Protein AF-A0A1Z5LF04-F1 (afdb_monomer)

Nearest PDB structures (foldseek):
  3ow5-assembly1_A  TM=7.723E-01  e=2.169E+00  Methanosarcina thermophila
  1thj-assembly1_A  TM=7.092E-01  e=1.638E+00  Methanosarcina thermophila
  3ou9-assembly1_A  TM=6.819E-01  e=2.567E+00  Methanosarcina thermophila
  3otz-assembly1_A  TM=6.825E-01  e=4.761E+00  Methanosarcina thermophila
  3oup-assembly1_A  TM=6.381E-01  e=4.023E+00  Methanosarcina thermophila

Mean predicted aligned error: 5.21 Å

InterPro domains:
  IPR012887 GDP-fucose pyrophosphorylase domain [PF07959] (3-197)

Solvent-accessible surface area (backbone atoms only — not comparable to full-atom values): 13755 Å² total; per-residue (Å²): 133,92,85,75,90,83,84,85,87,83,65,92,85,69,82,87,84,78,69,87,48,63,64,40,46,39,40,45,75,50,71,33,67,64,55,28,61,77,69,67,59,64,56,65,40,78,50,45,44,26,44,81,84,70,45,74,49,97,64,75,85,46,88,50,52,54,24,31,35,31,51,23,32,35,29,68,82,22,36,32,25,50,37,23,41,39,30,48,24,35,31,51,41,38,38,37,36,48,43,51,27,38,42,32,45,41,38,33,77,78,72,98,60,68,45,82,48,70,56,40,25,35,39,38,43,44,34,32,53,51,100,90,51,70,32,13,33,18,49,72,48,30,59,83,53,64,44,76,55,70,32,90,44,61,52,74,38,56,51,63,90,37,36,41,49,58,36,33,73,47,52,52,39,75,92,65,79,35,59,75,95,59,92,53,36,31,51,34,56,33,29,75,26,42,54,23,89,40,50,41,57,7,39,52,58,35,50,50,51,51,50,22,55,71,72,64,42,70,44,90,72,78,90,58,62,50,40,16,58,54,50,47,71,74,24,50,37,62,68,62,46,51,55,47,61,78,43,60,90,110

Radius of gyration: 20.18 Å; Cα contacts (8 Å, |Δi|>4): 517; chains: 1; bounding box: 51×52×56 Å

pLDDT: mean 92.18, std 7.04, range [57.19, 98.62]

Foldseek 3Di:
DDDDDDDDDDDPPDDDQDDPALQSVLCLQQPNVPSCVVVVNDLEELEFAAELVLHGDPDDQAPQAQHREELAYAHSQAHHERSEYEYLEYENAHEYEYHSEYEYNAYASDDPHYYYADYQKYWYKFWFDDPVDTAMAIDMAGSPADQPDKAQDQQQHDGPNHGPVLCVVLQLDPPDDQADPDNIDGQQRGQDFFGDHYSNVNVVLNRQSNCCSNVVHHDDHDPGGGDGNVNCVVGTDVVVSVVSSVVNSD

Secondary structure (DSSP, 8-state):
-----------TT-------SHHHHHHHHHT-HHHHHHTT--SEES-EEB-TTSPBP-----TTB-SEEES-EE-TT-EE-TTEEEES-EESS-EEE-SSEEEES-EE---SS-EEEPSSEEEEEEEEE-SS-EEEEEEEEETT--TT-EESSGGG-EETTEEHHHHHHTTSS-SSSSSSS-SSEEGGG---EEPBSSHHHHHHHHHHHHHHHHHT-------S-EE-HHHHHHHB-HHHHHHHHHTTT-

Organism: Ornithodoros moubata (NCBI:txid6938)

Structure (mmCIF, N/CA/C/O backbone):
data_AF-A0A1Z5LF04-F1
#
_entry.id   AF-A0A1Z5LF04-F1
#
loop_
_atom_site.group_PDB
_atom_site.id
_atom_site.type_symbol
_atom_site.label_atom_id
_atom_site.label_alt_id
_atom_site.label_comp_id
_atom_site.label_asym_id
_atom_site.label_entity_id
_atom_site.label_seq_id
_atom_site.pdbx_PDB_ins_code
_atom_site.Cartn_x
_atom_site.Cartn_y
_atom_site.Cartn_z
_atom_site.occupancy
_atom_site.B_iso_or_equiv
_atom_site.auth_seq_id
_atom_site.auth_comp_id
_atom_site.auth_asym_id
_atom_site.auth_atom_id
_atom_site.pdbx_PDB_model_num
ATOM 1 N N . MET A 1 1 ? -21.066 34.630 -32.299 1.00 57.19 1 MET A N 1
ATOM 2 C CA . MET A 1 1 ? -20.815 34.048 -30.963 1.00 57.19 1 MET A CA 1
ATOM 3 C C . MET A 1 1 ? -22.156 33.648 -30.385 1.00 57.19 1 MET A C 1
ATOM 5 O O . MET A 1 1 ? -23.037 34.495 -30.337 1.00 57.19 1 MET A O 1
ATOM 9 N N . ALA A 1 2 ? -22.353 32.371 -30.056 1.00 61.28 2 ALA A N 1
ATOM 10 C CA . ALA A 1 2 ? -23.594 31.924 -29.429 1.00 61.28 2 ALA A CA 1
ATOM 11 C C . ALA A 1 2 ? -23.647 32.451 -27.988 1.00 61.28 2 ALA A C 1
ATOM 13 O O . ALA A 1 2 ? -22.684 32.291 -27.241 1.00 61.28 2 ALA A O 1
ATOM 14 N N . GLN A 1 3 ? -24.748 33.103 -27.624 1.00 75.56 3 GLN A N 1
ATOM 15 C CA . GLN A 1 3 ? -24.981 33.633 -26.286 1.00 75.56 3 GLN A CA 1
ATOM 16 C C . GLN A 1 3 ? -25.908 32.662 -25.557 1.00 75.56 3 GLN A C 1
ATOM 18 O O . GLN A 1 3 ? -27.029 32.424 -26.001 1.00 75.56 3 GLN A O 1
ATOM 23 N N . PHE A 1 4 ? -25.431 32.073 -24.467 1.00 85.19 4 PHE A N 1
ATOM 24 C CA . PHE A 1 4 ? -26.227 31.197 -23.613 1.00 85.19 4 PHE A CA 1
ATOM 25 C C . PHE A 1 4 ? -26.342 31.799 -22.214 1.00 85.19 4 PHE A C 1
ATOM 27 O O . PHE A 1 4 ? -25.440 32.490 -21.739 1.00 85.19 4 PHE A O 1
ATOM 34 N N . SER A 1 5 ? -27.483 31.565 -21.568 1.00 87.44 5 SER A N 1
ATOM 35 C CA . SER A 1 5 ? -27.729 31.995 -20.192 1.00 87.44 5 SER A CA 1
ATOM 36 C C . SER A 1 5 ? -27.020 31.036 -19.236 1.00 87.44 5 SER A C 1
ATOM 38 O O . SER A 1 5 ? -27.350 29.853 -19.194 1.00 87.44 5 SER A O 1
ATOM 40 N N . LEU A 1 6 ? -26.033 31.540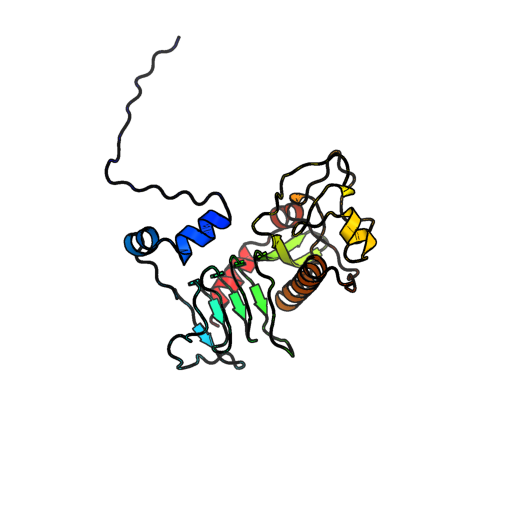 -18.493 1.00 89.94 6 LEU A N 1
ATOM 41 C CA . LEU A 1 6 ? -25.381 30.813 -17.406 1.00 89.94 6 LEU A CA 1
ATOM 42 C C . LEU A 1 6 ? -26.036 31.212 -16.082 1.00 89.94 6 LEU A C 1
ATOM 44 O O . LEU A 1 6 ? -26.057 32.391 -15.732 1.00 89.94 6 LEU A O 1
ATOM 48 N N . GLN A 1 7 ? -26.536 30.228 -15.339 1.00 91.12 7 GLN A N 1
ATOM 49 C CA . GLN A 1 7 ? -27.014 30.412 -13.972 1.00 91.12 7 GLN A CA 1
ATOM 50 C C . GLN A 1 7 ? -26.065 29.688 -13.021 1.00 91.12 7 GLN A C 1
ATOM 52 O O . GLN A 1 7 ? -25.757 28.515 -13.223 1.00 91.12 7 GLN A O 1
ATOM 57 N N . VAL A 1 8 ? -25.588 30.394 -11.997 1.00 91.56 8 VAL A N 1
ATOM 58 C CA . VAL A 1 8 ? -24.656 29.864 -10.996 1.00 91.56 8 VAL A CA 1
ATOM 59 C C . VAL A 1 8 ? -25.361 29.840 -9.645 1.00 91.56 8 VAL A C 1
ATOM 61 O O . VAL A 1 8 ? -25.876 30.863 -9.199 1.00 91.56 8 VAL A O 1
ATOM 64 N N . ILE A 1 9 ? -25.370 28.679 -8.992 1.00 91.44 9 ILE A N 1
ATOM 65 C CA . ILE A 1 9 ? -25.856 28.513 -7.618 1.00 91.44 9 ILE A CA 1
ATOM 66 C C . ILE A 1 9 ? -24.639 28.445 -6.697 1.00 91.44 9 ILE A C 1
ATOM 68 O O . ILE A 1 9 ? -23.739 27.636 -6.912 1.00 91.44 9 ILE A O 1
ATOM 72 N N . VAL A 1 10 ? -24.621 29.283 -5.662 1.00 91.62 10 VAL A N 1
ATOM 73 C CA . VAL A 1 10 ? -23.572 29.283 -4.634 1.00 91.62 10 VAL A CA 1
ATOM 74 C C . VAL A 1 10 ? -24.105 28.586 -3.388 1.00 91.62 10 VAL A C 1
ATOM 76 O O . VAL A 1 10 ? -25.217 28.874 -2.949 1.00 91.62 10 VAL A O 1
ATOM 79 N N . ILE A 1 11 ? -23.308 27.692 -2.798 1.00 92.12 11 ILE A N 1
ATOM 80 C CA . ILE A 1 11 ? -23.674 26.942 -1.590 1.00 92.12 11 ILE A CA 1
ATOM 81 C C . ILE A 1 11 ? -22.782 27.415 -0.424 1.00 92.12 11 ILE A C 1
ATOM 83 O O . ILE A 1 11 ? -21.750 26.809 -0.146 1.00 92.12 11 ILE A O 1
ATOM 87 N N . PRO A 1 12 ? -23.136 28.517 0.270 1.00 86.44 12 PRO A N 1
ATOM 88 C CA . PRO A 1 12 ? -22.226 29.241 1.171 1.00 86.44 12 PRO A CA 1
ATOM 89 C C . PRO A 1 12 ? -21.874 28.497 2.466 1.00 86.44 12 PRO A C 1
ATOM 91 O O . PRO A 1 12 ? -20.999 28.933 3.206 1.00 86.44 12 PRO A O 1
ATOM 94 N N . LYS A 1 13 ? -22.575 27.399 2.767 1.00 87.81 13 LYS A N 1
ATOM 95 C CA . LYS A 1 13 ? -22.326 26.556 3.945 1.00 87.81 13 LYS A CA 1
ATOM 96 C C . LYS A 1 13 ? -21.629 25.237 3.605 1.00 87.81 13 LYS A C 1
ATOM 98 O O . LYS A 1 13 ? -21.387 24.447 4.510 1.00 87.81 13 LYS A O 1
ATOM 103 N N . SER A 1 14 ? -21.323 24.989 2.332 1.00 88.50 14 SER A N 1
ATOM 104 C CA . SER A 1 14 ? -20.563 23.805 1.938 1.00 88.50 14 SER A CA 1
ATOM 105 C C . SER A 1 14 ? -19.089 23.980 2.281 1.00 88.50 14 SER A C 1
ATOM 107 O O . SER A 1 14 ? -18.494 25.021 2.001 1.00 88.50 14 SER A O 1
ATOM 109 N N . ARG A 1 15 ? -18.501 22.935 2.860 1.00 87.44 15 ARG A N 1
ATOM 110 C CA . ARG A 1 15 ? -17.057 22.781 3.030 1.00 87.44 15 ARG A CA 1
ATOM 111 C C . ARG A 1 15 ? -16.582 21.732 2.032 1.00 87.44 15 ARG A C 1
ATOM 113 O O . ARG A 1 15 ? -17.201 20.680 1.905 1.00 87.44 15 ARG A O 1
ATOM 120 N N . PHE A 1 16 ? -15.530 22.052 1.289 1.00 89.69 16 PHE A N 1
ATOM 121 C CA . PHE A 1 16 ? -14.951 21.164 0.287 1.00 89.69 16 PHE A CA 1
ATOM 122 C C . PHE A 1 16 ? -13.564 20.756 0.761 1.00 89.69 16 PHE A C 1
ATOM 124 O O . PHE A 1 16 ? -12.684 21.604 0.900 1.00 89.69 16 PHE A O 1
ATOM 131 N N . TYR A 1 17 ? -13.393 19.466 1.016 1.00 91.31 17 TYR A N 1
ATOM 132 C CA . TYR A 1 17 ? -12.110 18.882 1.371 1.00 91.31 17 TYR A CA 1
ATOM 133 C C . TYR A 1 17 ? -11.470 18.305 0.119 1.00 91.31 17 TYR A C 1
ATOM 135 O O . TYR A 1 17 ? -12.117 17.579 -0.637 1.00 91.31 17 TYR A O 1
ATOM 143 N N . HIS A 1 18 ? -10.209 18.652 -0.111 1.00 91.62 18 HIS A N 1
ATOM 144 C CA . HIS A 1 18 ? -9.431 18.070 -1.190 1.00 91.62 18 HIS A CA 1
ATOM 145 C C . HIS A 1 18 ? -8.715 16.823 -0.672 1.00 91.62 18 HIS A C 1
ATOM 147 O O . HIS A 1 18 ? -8.052 16.862 0.363 1.00 91.62 18 HIS A O 1
ATOM 153 N N . ILE A 1 19 ? -8.895 15.716 -1.387 1.00 93.00 19 ILE A N 1
ATOM 154 C CA . ILE A 1 19 ? -8.281 14.417 -1.108 1.00 93.00 19 ILE A CA 1
ATOM 155 C C . ILE A 1 19 ? -7.707 13.918 -2.438 1.00 93.00 19 ILE A C 1
ATOM 157 O O . ILE A 1 19 ? -8.184 12.951 -3.027 1.00 93.00 19 ILE A O 1
ATOM 161 N N . GLY A 1 20 ? -6.765 14.684 -2.990 1.00 90.62 20 GLY A N 1
ATOM 162 C CA . GLY A 1 20 ? -6.162 14.405 -4.294 1.00 90.62 20 GLY A CA 1
ATOM 163 C C . GLY A 1 20 ? -4.824 13.678 -4.197 1.00 90.62 20 GLY A C 1
ATOM 164 O O . GLY A 1 20 ? -4.370 13.102 -5.184 1.00 90.62 20 GLY A O 1
ATOM 165 N N . THR A 1 21 ? -4.195 13.691 -3.022 1.00 93.50 21 THR A N 1
ATOM 166 C CA . THR A 1 21 ? -2.878 13.098 -2.775 1.00 93.50 21 THR A CA 1
ATOM 167 C C . THR A 1 21 ? -2.886 12.190 -1.544 1.00 93.50 21 THR A C 1
ATOM 169 O O . THR A 1 21 ? -3.744 12.307 -0.668 1.00 93.50 21 THR A O 1
ATOM 172 N N . MET A 1 22 ? -1.912 11.279 -1.454 1.00 95.38 22 MET A N 1
ATOM 173 C CA . MET A 1 22 ? -1.777 10.398 -0.287 1.00 95.38 22 MET A CA 1
ATOM 174 C C . MET A 1 22 ? -1.522 11.176 1.022 1.00 95.38 22 MET A C 1
ATOM 176 O O . MET A 1 22 ? -2.167 10.843 2.016 1.00 95.38 22 MET A O 1
ATOM 180 N N . PRO A 1 23 ? -0.676 12.233 1.059 1.00 95.69 23 PRO A N 1
ATOM 181 C CA . PRO A 1 23 ? -0.552 13.082 2.244 1.00 95.69 23 PRO A CA 1
ATOM 182 C C . PRO A 1 23 ? -1.871 13.735 2.665 1.00 95.69 23 PRO A C 1
ATOM 184 O O . PRO A 1 23 ? -2.198 13.704 3.845 1.00 95.69 23 PRO A O 1
ATOM 187 N N . GLU A 1 24 ? -2.661 14.263 1.722 1.00 95.75 24 GLU A N 1
ATOM 188 C CA . GLU A 1 24 ? -3.973 14.853 2.035 1.00 95.75 24 GLU A CA 1
ATOM 189 C C . GLU A 1 24 ? -4.961 13.809 2.570 1.00 95.75 24 GLU A C 1
ATOM 191 O O . GLU A 1 24 ? -5.761 14.116 3.454 1.00 95.75 24 GLU A O 1
ATOM 196 N N . TYR A 1 25 ? -4.921 12.573 2.058 1.00 96.25 25 TYR A N 1
ATOM 197 C CA . TYR A 1 25 ? -5.719 11.467 2.595 1.00 96.25 25 TYR A CA 1
ATOM 198 C C . TYR A 1 25 ? -5.339 11.169 4.048 1.00 96.25 25 TYR A C 1
ATOM 200 O O . TYR A 1 25 ? -6.209 11.150 4.918 1.00 96.25 25 TYR A O 1
ATOM 208 N N . ILE A 1 26 ? -4.040 11.026 4.330 1.00 97.06 26 ILE A N 1
ATOM 209 C CA . ILE A 1 26 ? -3.532 10.811 5.689 1.00 97.06 26 ILE A CA 1
ATOM 210 C C . ILE A 1 26 ? -3.939 11.972 6.599 1.00 97.06 26 ILE A C 1
ATOM 212 O O . ILE A 1 26 ? -4.528 11.741 7.654 1.00 97.06 26 ILE A O 1
ATOM 216 N N . GLU A 1 27 ? -3.686 13.216 6.194 1.00 95.69 27 GLU A N 1
ATOM 217 C CA . GLU A 1 27 ? -3.956 14.406 7.003 1.00 95.69 27 GLU A CA 1
ATOM 218 C C . GLU A 1 27 ? -5.442 14.533 7.359 1.00 95.69 27 GLU A C 1
ATOM 220 O O . GLU A 1 27 ? -5.788 14.706 8.531 1.00 95.69 27 GLU A O 1
ATOM 225 N N . ASN A 1 28 ? -6.335 14.415 6.370 1.00 95.19 28 ASN A N 1
ATOM 226 C CA . ASN A 1 28 ? -7.765 14.591 6.604 1.00 95.19 28 ASN A CA 1
ATOM 227 C C . ASN A 1 28 ? -8.326 13.528 7.556 1.00 95.19 28 ASN A C 1
ATOM 229 O O . ASN A 1 28 ? -9.084 13.868 8.462 1.00 95.19 28 ASN A O 1
ATOM 233 N N . PHE A 1 29 ? -7.932 12.263 7.402 1.00 94.94 29 PHE A N 1
ATOM 234 C CA . PHE A 1 29 ? -8.457 11.185 8.243 1.00 94.94 29 PHE A CA 1
ATOM 235 C C . PHE A 1 29 ? -7.800 11.109 9.624 1.00 94.94 29 PHE A C 1
ATOM 237 O O . PHE A 1 29 ? -8.452 10.676 10.572 1.00 94.94 29 PHE A O 1
ATOM 244 N N . THR A 1 30 ? -6.535 11.519 9.765 1.00 95.00 30 THR A N 1
ATOM 245 C CA . THR A 1 30 ? -5.768 11.288 11.004 1.00 95.00 30 THR A CA 1
ATOM 246 C C . THR A 1 30 ? -5.601 12.543 11.860 1.00 95.00 30 THR A C 1
ATOM 248 O O . THR A 1 30 ? -5.772 12.480 13.079 1.00 95.00 30 THR A O 1
ATOM 251 N N . THR A 1 31 ? -5.290 13.692 11.253 1.00 93.56 31 THR A N 1
ATOM 252 C CA . THR A 1 31 ? -4.858 14.898 11.979 1.00 93.56 31 THR A CA 1
ATOM 253 C C . THR A 1 31 ? -5.798 16.088 11.841 1.00 93.56 31 THR A C 1
ATOM 255 O O . THR A 1 31 ? -5.603 17.071 12.550 1.00 93.56 31 THR A O 1
ATOM 258 N N . ASN A 1 32 ? -6.812 16.035 10.970 1.00 94.06 32 ASN A N 1
ATOM 259 C CA . ASN A 1 32 ? -7.777 17.119 10.778 1.00 94.06 32 ASN A CA 1
ATOM 260 C C . ASN A 1 32 ? -9.005 16.953 11.706 1.00 94.06 32 ASN A C 1
ATOM 262 O O . ASN A 1 32 ? -9.974 16.275 11.343 1.00 94.06 32 ASN A O 1
ATOM 266 N N . PRO A 1 33 ? -9.036 17.592 12.897 1.00 91.81 33 PRO A N 1
ATOM 267 C CA . PRO A 1 33 ? -10.140 17.425 13.845 1.00 91.81 33 PRO A CA 1
ATOM 268 C C . PRO A 1 33 ? -11.465 17.971 13.307 1.00 91.81 33 PRO A C 1
ATOM 270 O O . PRO A 1 33 ? -12.536 17.506 13.699 1.00 91.81 33 PRO A O 1
ATOM 273 N N . GLN A 1 34 ? -11.409 18.959 12.411 1.00 93.69 34 GLN A N 1
ATOM 274 C CA . GLN A 1 34 ? -12.593 19.553 11.814 1.00 93.69 34 GLN A CA 1
ATOM 275 C C . GLN A 1 34 ? -13.251 18.573 10.833 1.00 93.69 34 GLN A C 1
ATOM 277 O O . GLN A 1 34 ? -14.455 18.354 10.931 1.00 93.69 34 GLN A O 1
ATOM 282 N N . PHE A 1 35 ? -12.464 17.940 9.954 1.00 92.88 35 PHE A N 1
ATOM 283 C CA . PHE A 1 35 ? -12.946 16.885 9.052 1.00 92.88 35 PHE A CA 1
ATOM 284 C C . PHE A 1 35 ? -13.580 15.732 9.836 1.00 92.88 35 PHE A C 1
ATOM 286 O O . PHE A 1 35 ? -14.712 15.335 9.558 1.00 92.88 35 PHE A O 1
ATOM 293 N N . ALA A 1 36 ? -12.893 15.266 10.886 1.00 92.06 36 ALA A N 1
ATOM 294 C CA . ALA A 1 36 ? -13.404 14.212 11.754 1.00 92.06 36 ALA A CA 1
ATOM 295 C C . ALA A 1 36 ? -14.725 14.599 12.441 1.00 92.06 36 ALA A C 1
ATOM 297 O O . ALA A 1 36 ? -15.655 13.798 12.480 1.00 92.06 36 ALA A O 1
ATOM 298 N N . THR A 1 37 ? -14.844 15.832 12.942 1.00 92.81 37 THR A N 1
ATOM 299 C CA . THR A 1 37 ? -16.066 16.305 13.614 1.00 92.81 37 THR A CA 1
ATOM 300 C C . THR A 1 37 ? -17.241 16.419 12.640 1.00 92.81 37 THR A C 1
ATOM 302 O O . THR A 1 37 ? -18.343 15.971 12.949 1.00 92.81 37 THR A O 1
ATOM 305 N N . GLU A 1 38 ? -17.017 16.998 11.459 1.00 92.38 38 GLU A N 1
ATOM 306 C CA . GLU A 1 38 ? -18.069 17.233 10.461 1.00 92.38 38 GLU A CA 1
ATOM 307 C C . GLU A 1 38 ? -18.636 15.945 9.871 1.00 92.38 38 GLU A C 1
ATOM 309 O O . GLU A 1 38 ? -19.840 15.857 9.640 1.00 92.38 38 GLU A O 1
ATOM 314 N N . LEU A 1 39 ? -17.781 14.947 9.654 1.00 90.62 39 LEU A N 1
ATOM 315 C CA . LEU A 1 39 ? -18.176 13.647 9.115 1.00 90.62 39 LEU A CA 1
ATOM 316 C C . LEU A 1 39 ? -18.454 12.606 10.207 1.00 90.62 39 LEU A C 1
ATOM 318 O O . LEU A 1 39 ? -18.731 11.452 9.890 1.00 90.62 39 LEU A O 1
ATOM 322 N N . CYS A 1 40 ? -18.395 13.010 11.482 1.00 90.62 40 CYS A N 1
ATOM 323 C CA . CYS A 1 40 ? -18.561 12.130 12.641 1.00 90.62 40 CYS A CA 1
ATOM 324 C C . CYS A 1 40 ? -17.654 10.886 12.573 1.00 90.62 40 CYS A C 1
ATOM 326 O O . CYS A 1 40 ? -18.079 9.771 12.879 1.00 90.62 40 CYS A O 1
ATOM 328 N N . LEU A 1 41 ? -16.401 11.080 12.152 1.00 89.50 41 LEU A N 1
ATOM 329 C CA . LEU A 1 41 ? -15.427 10.003 12.034 1.00 89.50 41 LEU A CA 1
ATOM 330 C C . LEU A 1 41 ? -14.962 9.548 13.411 1.00 89.50 41 LEU A C 1
ATOM 332 O O . LEU A 1 41 ? -14.772 10.339 14.336 1.00 89.50 41 LEU A O 1
ATOM 336 N N . SER A 1 42 ? -14.719 8.249 13.513 1.00 89.56 42 SER A N 1
ATOM 337 C CA . SER A 1 42 ? -14.116 7.630 14.682 1.00 89.56 42 SER A CA 1
ATOM 338 C C . SER A 1 42 ? -12.815 6.947 14.283 1.00 89.56 42 SER A C 1
ATOM 340 O O . SER A 1 42 ? -12.660 6.508 13.142 1.00 89.56 42 SER A O 1
ATOM 342 N N . LYS A 1 43 ? -11.885 6.819 15.236 1.00 89.19 43 LYS A N 1
ATOM 343 C CA . LYS A 1 43 ? -10.612 6.129 14.989 1.00 89.19 43 LYS A CA 1
ATOM 344 C C . LYS A 1 43 ? -10.786 4.659 14.604 1.00 89.19 43 LYS A C 1
ATOM 346 O O . LYS A 1 43 ? -9.933 4.112 13.918 1.00 89.19 43 LYS A O 1
ATOM 351 N N . PHE A 1 44 ? -11.886 4.039 15.027 1.00 91.19 44 PHE A N 1
ATOM 352 C CA . PHE A 1 44 ? -12.166 2.621 14.830 1.00 91.19 44 PHE A CA 1
ATOM 353 C C . PHE A 1 44 ? -13.570 2.463 14.271 1.00 91.19 44 PHE A C 1
ATOM 355 O O . PHE A 1 44 ? -14.548 2.542 15.010 1.00 91.19 44 PHE A O 1
ATOM 362 N N . THR A 1 45 ? -13.669 2.226 12.967 1.00 90.69 45 THR A N 1
ATOM 363 C CA . THR A 1 45 ? -14.963 2.095 12.292 1.00 90.69 45 THR A CA 1
ATOM 364 C C . THR A 1 45 ? -15.102 0.693 11.731 1.00 90.69 45 THR A C 1
ATOM 366 O O . THR A 1 45 ? -14.340 0.309 10.850 1.00 90.69 45 THR A O 1
ATOM 369 N N . SER A 1 46 ? -16.077 -0.065 12.239 1.00 89.06 46 SER A N 1
ATOM 370 C CA . SER A 1 46 ? -16.319 -1.452 11.823 1.00 89.06 46 SER A CA 1
ATOM 371 C C . SER A 1 46 ? -15.053 -2.311 11.902 1.00 89.06 46 SER A C 1
ATOM 373 O O . SER A 1 46 ? -14.753 -3.022 10.959 1.00 89.06 46 SER A O 1
ATOM 375 N N . SER A 1 47 ? -14.290 -2.209 12.992 1.00 91.62 47 SER A N 1
ATOM 376 C CA . SER A 1 47 ? -12.998 -2.892 13.155 1.00 91.62 47 SER A CA 1
ATOM 377 C C . SER A 1 47 ? -13.010 -3.810 14.375 1.00 91.62 47 SER A C 1
ATOM 379 O O . SER A 1 47 ? -13.741 -3.563 15.339 1.00 91.62 47 SER A O 1
ATOM 381 N N . ALA A 1 48 ? -12.194 -4.861 14.341 1.00 90.38 48 ALA A N 1
ATOM 382 C CA . ALA A 1 48 ? -12.092 -5.845 15.410 1.00 90.38 48 ALA A CA 1
ATOM 383 C C . ALA A 1 48 ? -10.643 -6.014 15.873 1.00 90.38 48 ALA A C 1
ATOM 385 O O . ALA A 1 48 ? -9.721 -6.129 15.068 1.00 90.38 48 ALA A O 1
ATOM 386 N N . PHE A 1 49 ? -10.461 -6.080 17.190 1.00 89.88 49 PHE A N 1
ATOM 387 C CA . PHE A 1 49 ? -9.254 -6.650 17.767 1.00 89.88 49 PHE A CA 1
ATOM 388 C C . PHE A 1 49 ? -9.496 -8.143 17.953 1.00 89.88 49 PHE A C 1
ATOM 390 O O . PHE A 1 49 ? -10.451 -8.531 18.632 1.00 89.88 49 PHE A O 1
ATOM 397 N N . ILE A 1 50 ? -8.684 -8.967 17.305 1.00 87.81 50 ILE A N 1
ATOM 398 C CA . ILE A 1 50 ? -8.826 -10.426 17.319 1.00 87.81 50 ILE A CA 1
ATOM 399 C C . ILE A 1 50 ? -7.548 -11.070 17.835 1.00 87.81 50 ILE A C 1
ATOM 401 O O . ILE A 1 50 ? -6.474 -10.488 17.705 1.00 87.81 50 ILE A O 1
ATOM 405 N N . ASP A 1 51 ? -7.659 -12.250 18.434 1.00 84.19 51 ASP A N 1
ATOM 406 C CA . ASP A 1 51 ? -6.504 -13.088 18.737 1.00 84.19 51 ASP A CA 1
ATOM 407 C C . ASP A 1 51 ? -6.077 -13.934 17.520 1.00 84.19 51 ASP A C 1
ATOM 409 O O . ASP A 1 51 ? -6.629 -13.827 16.420 1.00 84.19 51 ASP A O 1
ATOM 413 N N . LYS A 1 52 ? -5.052 -14.774 17.712 1.00 79.50 52 LYS A N 1
ATOM 414 C CA . LYS A 1 52 ? -4.518 -15.653 16.659 1.00 79.50 52 LYS A CA 1
ATOM 415 C C . LYS A 1 52 ? -5.518 -16.721 16.207 1.00 79.50 52 LYS A C 1
ATOM 417 O O . LYS A 1 52 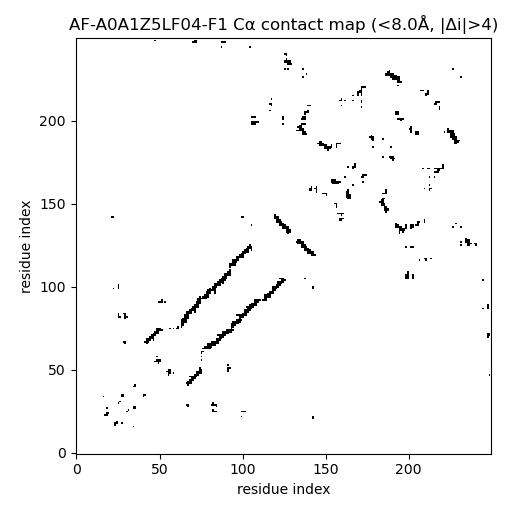? -5.418 -17.189 15.077 1.00 79.50 52 LYS A O 1
ATOM 422 N N . ASP A 1 53 ? -6.485 -17.060 17.054 1.00 81.19 53 ASP A N 1
ATOM 423 C CA . ASP A 1 53 ? -7.544 -18.029 16.778 1.00 81.19 53 ASP A CA 1
ATOM 424 C C . ASP A 1 53 ? -8.784 -17.354 16.156 1.00 81.19 53 ASP A C 1
ATOM 426 O O . ASP A 1 53 ? -9.847 -17.966 16.044 1.00 81.19 53 ASP A O 1
ATOM 430 N N . CYS A 1 54 ? -8.648 -16.093 15.714 1.00 77.62 54 CYS A N 1
ATOM 431 C CA . CYS A 1 54 ? -9.712 -15.257 15.151 1.00 77.62 54 CYS A CA 1
ATOM 432 C C . CYS A 1 54 ? -10.879 -15.006 16.116 1.00 77.62 54 CYS A C 1
ATOM 434 O O . CYS A 1 54 ? -11.976 -14.634 15.694 1.00 77.62 54 CYS A O 1
ATOM 436 N N . VAL A 1 55 ? -10.654 -15.163 17.419 1.00 80.00 55 VAL A N 1
ATOM 437 C CA . VAL A 1 55 ? -11.646 -14.838 18.435 1.00 80.00 55 VAL A CA 1
ATOM 438 C C . VAL A 1 55 ? -11.528 -13.359 18.765 1.00 80.00 55 VAL A C 1
ATOM 440 O O . VAL A 1 55 ? -10.439 -12.815 18.957 1.00 80.00 55 VAL A O 1
ATOM 443 N N . ARG A 1 56 ? -12.673 -12.675 18.821 1.00 80.75 56 ARG A N 1
ATOM 444 C CA . ARG A 1 56 ? -12.714 -11.266 19.207 1.00 80.75 56 ARG A CA 1
ATOM 445 C C . ARG A 1 56 ? -12.179 -11.115 20.626 1.00 80.75 56 ARG A C 1
ATOM 447 O O . ARG A 1 56 ? -12.756 -11.650 21.571 1.00 80.75 56 ARG A O 1
ATOM 454 N N . ALA A 1 57 ? -11.105 -10.351 20.762 1.00 76.56 57 ALA A N 1
ATOM 455 C CA . ALA A 1 57 ? -10.527 -10.038 22.050 1.00 76.56 57 ALA A CA 1
ATOM 456 C C . ALA A 1 57 ? -11.434 -9.030 22.772 1.00 76.56 57 ALA A C 1
ATOM 458 O O . ALA A 1 57 ? -11.814 -8.004 22.197 1.00 76.56 57 ALA A O 1
ATOM 459 N N . ASP A 1 58 ? -11.772 -9.301 24.034 1.00 74.56 58 ASP A N 1
ATOM 460 C CA . ASP A 1 58 ? -12.463 -8.342 24.906 1.00 74.56 58 ASP A CA 1
ATOM 461 C C . ASP A 1 58 ? -11.459 -7.310 25.440 1.00 74.56 58 ASP A C 1
ATOM 463 O O . ASP A 1 58 ? -11.115 -7.261 26.620 1.00 74.56 58 ASP A O 1
ATOM 467 N N . VAL A 1 59 ? -10.879 -6.552 24.510 1.00 71.31 59 VAL A N 1
ATOM 468 C CA . VAL A 1 59 ? -9.820 -5.583 24.776 1.00 71.31 59 VAL A CA 1
ATOM 469 C C . VAL A 1 59 ? -10.345 -4.196 24.447 1.00 71.31 59 VAL A C 1
ATOM 471 O O . VAL A 1 59 ? -10.763 -3.906 23.323 1.00 71.31 59 VAL A O 1
ATOM 474 N N . GLN A 1 60 ? -10.305 -3.314 25.445 1.00 72.50 60 GLN A N 1
ATOM 475 C CA . GLN A 1 60 ? -10.471 -1.885 25.218 1.00 72.50 60 GLN A CA 1
ATOM 476 C C . GLN A 1 60 ? -9.334 -1.400 24.314 1.00 72.50 60 GLN A C 1
ATOM 478 O O . GLN A 1 60 ? -8.197 -1.818 24.503 1.00 72.50 60 GLN A O 1
ATOM 483 N N . CYS A 1 61 ? -9.649 -0.533 23.347 1.00 73.38 61 CYS A N 1
ATOM 484 C CA . CYS A 1 61 ? -8.709 -0.024 22.345 1.00 73.38 61 CYS A CA 1
ATOM 485 C C . CYS A 1 61 ? -7.269 0.145 22.888 1.00 73.38 61 CYS A C 1
ATOM 487 O O . CYS A 1 61 ? -7.064 0.995 23.764 1.00 73.38 61 CYS A O 1
ATOM 489 N N . PRO A 1 62 ? -6.280 -0.613 22.372 1.00 83.56 62 PRO A N 1
ATOM 490 C CA . PRO A 1 62 ? -4.898 -0.531 22.828 1.00 83.56 62 PRO A CA 1
ATOM 491 C C . PRO A 1 62 ? -4.332 0.883 22.673 1.00 83.56 62 PRO A C 1
ATOM 493 O O . PRO A 1 62 ? -4.539 1.545 21.656 1.00 83.56 62 PRO A O 1
ATOM 496 N N . THR A 1 63 ? -3.570 1.346 23.666 1.00 86.38 63 THR A N 1
ATOM 497 C CA . THR A 1 63 ? -2.920 2.671 23.641 1.00 86.38 63 THR A CA 1
ATOM 498 C C . THR A 1 63 ? -1.805 2.772 22.597 1.00 86.38 63 THR A C 1
ATOM 500 O O . THR A 1 63 ? -1.416 3.874 22.206 1.00 86.38 63 THR A O 1
ATOM 503 N N . THR A 1 64 ? -1.305 1.628 22.131 1.00 92.44 64 THR A N 1
ATOM 504 C CA . THR A 1 64 ? -0.304 1.490 21.068 1.00 92.44 64 THR A CA 1
ATOM 505 C C . THR A 1 64 ? -0.877 1.715 19.669 1.00 92.44 64 THR A C 1
ATOM 507 O O . THR A 1 64 ? -0.105 1.885 18.728 1.00 92.44 64 THR A O 1
ATOM 510 N N . VAL A 1 65 ? -2.206 1.758 19.517 1.00 94.06 65 VAL A N 1
ATOM 511 C CA . VAL A 1 65 ? -2.885 1.980 18.236 1.00 94.06 65 VAL A CA 1
ATOM 512 C C . VAL A 1 65 ? -3.440 3.402 18.194 1.00 94.06 65 VAL A C 1
ATOM 514 O O . VAL A 1 65 ? -4.505 3.702 18.731 1.00 94.06 65 VAL A O 1
ATOM 517 N N . GLN A 1 66 ? -2.686 4.307 17.571 1.00 94.44 66 GLN A N 1
ATOM 518 C CA . GLN A 1 66 ? -2.993 5.741 17.553 1.00 94.44 66 GLN A CA 1
ATOM 519 C C . GLN A 1 66 ? -3.656 6.217 16.256 1.00 94.44 66 GLN A C 1
ATOM 521 O O . GLN A 1 66 ? -4.348 7.244 16.297 1.00 94.44 66 GLN A O 1
ATOM 526 N N . GLY A 1 67 ? -3.428 5.496 15.152 1.00 95.06 67 GLY A N 1
ATOM 527 C CA . GLY A 1 67 ? -3.956 5.777 13.814 1.00 95.06 67 GLY A CA 1
ATOM 528 C C . GLY A 1 67 ? -5.439 5.435 13.632 1.00 95.06 67 GLY A C 1
ATOM 529 O O . GLY A 1 67 ? -6.184 5.265 14.599 1.00 95.06 67 GLY A O 1
ATOM 530 N N . ILE A 1 68 ? -5.864 5.356 12.370 1.00 95.81 68 ILE A N 1
ATOM 531 C CA . ILE A 1 68 ? -7.249 5.090 11.962 1.00 95.81 68 ILE A CA 1
ATOM 532 C C . ILE A 1 68 ? -7.363 3.669 11.419 1.00 95.81 68 ILE A C 1
ATOM 534 O O . ILE A 1 68 ? -6.651 3.307 10.486 1.00 95.81 68 ILE A O 1
ATOM 538 N N . ILE A 1 69 ? -8.283 2.881 11.978 1.00 96.19 69 ILE A N 1
ATOM 539 C CA . ILE A 1 69 ? -8.536 1.493 11.587 1.00 96.19 69 ILE A CA 1
ATOM 540 C C . ILE A 1 69 ? -9.985 1.356 11.114 1.00 96.19 69 ILE A C 1
ATOM 542 O O . ILE A 1 69 ? -10.929 1.486 11.902 1.00 96.19 69 ILE A O 1
ATOM 546 N N . MET A 1 70 ? -10.175 1.054 9.834 1.00 95.56 70 MET A N 1
ATOM 547 C CA . MET A 1 70 ? -11.485 0.945 9.189 1.00 95.56 70 MET A CA 1
ATOM 548 C C . MET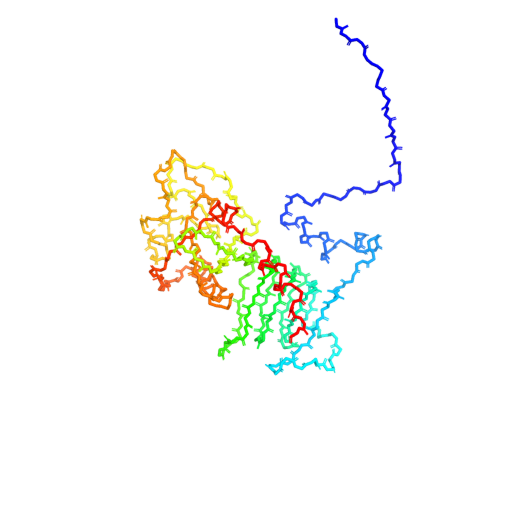 A 1 70 ? -11.675 -0.447 8.602 1.00 95.56 70 MET A C 1
ATOM 550 O O . MET A 1 70 ? -10.807 -0.931 7.881 1.00 95.56 70 MET A O 1
ATOM 554 N N . HIS A 1 71 ? -12.807 -1.095 8.870 1.00 95.62 71 HIS A N 1
ATOM 555 C CA . HIS A 1 71 ? -13.152 -2.380 8.250 1.00 95.62 71 HIS A CA 1
ATOM 556 C C . HIS A 1 71 ? -12.020 -3.414 8.329 1.00 95.62 71 HIS A C 1
ATOM 558 O O . HIS A 1 71 ? -11.770 -4.129 7.367 1.00 95.62 71 HIS A O 1
ATOM 564 N N . SER A 1 72 ? -11.294 -3.451 9.450 1.00 96.38 72 SER A N 1
ATOM 565 C CA . SER A 1 72 ? -10.085 -4.267 9.580 1.00 96.38 72 SER A CA 1
ATOM 566 C C . SER A 1 72 ? -10.065 -5.086 10.863 1.00 96.38 72 SER A C 1
ATOM 568 O O . SER A 1 72 ? -10.655 -4.701 11.876 1.00 96.38 72 SER A O 1
ATOM 570 N N . SER A 1 73 ? -9.320 -6.186 10.820 1.00 94.62 73 SER A N 1
ATOM 571 C CA . SER A 1 73 ? -9.051 -7.063 11.954 1.00 94.62 73 SER A CA 1
ATOM 572 C C . SER A 1 73 ? -7.550 -7.100 12.238 1.00 94.62 73 SER A C 1
ATOM 574 O O . SER A 1 73 ? -6.773 -7.477 11.362 1.00 94.62 73 SER A O 1
ATOM 576 N N . ILE A 1 74 ? -7.134 -6.705 13.443 1.00 94.69 74 ILE A N 1
ATOM 577 C CA . ILE A 1 74 ? -5.719 -6.678 13.857 1.00 94.69 74 ILE A CA 1
ATOM 578 C C . ILE A 1 74 ? -5.544 -7.249 15.266 1.00 94.69 74 ILE A C 1
ATOM 580 O O . ILE A 1 74 ? -6.478 -7.238 16.070 1.00 94.69 74 ILE A O 1
ATOM 584 N N . LEU A 1 75 ? -4.336 -7.708 15.592 1.00 93.12 75 LEU A N 1
ATOM 585 C CA . LEU A 1 75 ? -4.002 -8.128 16.953 1.00 93.12 75 LEU A CA 1
ATOM 586 C C . LEU A 1 75 ? -3.835 -6.928 17.901 1.00 93.12 75 LEU A C 1
ATOM 588 O O . LEU A 1 75 ? -3.245 -5.921 17.490 1.00 93.12 75 LEU A O 1
ATOM 592 N N . PRO A 1 76 ? -4.268 -7.040 19.175 1.00 91.38 76 PRO A N 1
ATOM 593 C CA . PRO A 1 76 ? -4.084 -6.000 20.191 1.00 91.38 76 PRO A CA 1
ATOM 594 C C . PRO A 1 76 ? -2.632 -5.555 20.403 1.00 91.38 76 PRO A C 1
ATOM 596 O O . PRO A 1 76 ? -2.397 -4.392 20.715 1.00 91.38 76 PRO A O 1
ATOM 599 N N . ASP A 1 77 ? -1.675 -6.464 20.201 1.00 92.44 77 ASP A N 1
ATOM 600 C CA . ASP A 1 77 ? -0.240 -6.220 20.412 1.00 92.44 77 ASP A CA 1
ATOM 601 C C . ASP A 1 77 ? 0.402 -5.363 19.304 1.00 92.44 77 ASP A C 1
ATOM 603 O O . ASP A 1 77 ? 1.595 -5.070 19.349 1.00 92.44 77 ASP A O 1
ATOM 607 N N . SER A 1 78 ? -0.375 -4.949 18.299 1.00 95.38 78 SER A N 1
ATOM 608 C CA . SER A 1 78 ? 0.108 -4.099 17.210 1.00 95.38 78 SER A CA 1
ATOM 609 C C . SER A 1 78 ? 0.463 -2.688 17.699 1.00 95.38 78 SER A C 1
ATOM 611 O O . SER A 1 78 ? -0.181 -2.123 18.591 1.00 95.38 78 SER A O 1
ATOM 613 N N . VAL A 1 79 ? 1.459 -2.081 17.056 1.00 97.06 79 VAL A N 1
ATOM 614 C CA . VAL A 1 79 ? 1.867 -0.689 17.272 1.00 97.06 79 VAL A CA 1
ATOM 615 C C . VAL A 1 79 ? 1.619 0.089 15.990 1.00 97.06 79 VAL A C 1
ATOM 617 O O . VAL A 1 79 ? 2.220 -0.187 14.954 1.00 97.06 79 VAL A O 1
ATOM 620 N N . ILE A 1 80 ? 0.713 1.061 16.054 1.00 97.25 80 ILE A N 1
ATOM 621 C CA . ILE A 1 80 ? 0.257 1.815 14.886 1.00 97.25 80 ILE A CA 1
ATOM 622 C C . ILE A 1 80 ? 0.374 3.305 15.188 1.00 97.25 80 ILE A C 1
ATOM 624 O O . ILE A 1 80 ? -0.308 3.824 16.078 1.00 97.25 80 ILE A O 1
ATOM 628 N N . GLY A 1 81 ? 1.231 3.996 14.438 1.00 97.19 81 GLY A N 1
ATOM 629 C CA . GLY A 1 81 ? 1.463 5.426 14.592 1.00 97.19 81 GLY A CA 1
ATOM 630 C C . GLY A 1 81 ? 0.235 6.287 14.286 1.00 97.19 81 GLY A C 1
ATOM 631 O O . GLY A 1 81 ? -0.714 5.874 13.621 1.00 97.19 81 GLY A O 1
ATOM 632 N N . ALA A 1 82 ? 0.256 7.524 14.787 1.00 96.25 82 ALA A N 1
ATOM 633 C CA . ALA A 1 82 ? -0.886 8.439 14.729 1.00 96.25 82 ALA A CA 1
ATOM 634 C C . ALA A 1 82 ? -1.315 8.828 13.304 1.00 96.25 82 ALA A C 1
ATOM 636 O O . ALA A 1 82 ? -2.484 9.126 13.091 1.00 96.25 82 ALA A O 1
ATOM 637 N N . THR A 1 83 ? -0.394 8.807 12.338 1.00 97.50 83 THR A N 1
ATOM 638 C CA . THR A 1 83 ? -0.635 9.169 10.931 1.00 97.50 83 THR A CA 1
ATOM 639 C C . THR A 1 83 ? -0.692 7.942 10.017 1.00 97.50 83 THR A C 1
ATOM 641 O O . THR A 1 83 ? -0.248 7.975 8.868 1.00 97.50 83 THR A O 1
ATOM 644 N N . VAL A 1 84 ? -1.211 6.832 10.544 1.00 98.25 84 VAL A N 1
ATOM 645 C CA . VAL A 1 84 ? -1.434 5.592 9.793 1.00 98.25 84 VAL A CA 1
ATOM 646 C C . VAL A 1 84 ? -2.914 5.384 9.543 1.00 98.25 84 VAL A C 1
ATOM 648 O O . VAL A 1 84 ? -3.741 5.600 10.432 1.00 98.25 84 VAL A O 1
ATOM 651 N N . ILE A 1 85 ? -3.225 4.906 8.343 1.00 98.12 85 ILE A N 1
ATOM 652 C CA . ILE A 1 85 ? -4.548 4.414 7.977 1.00 98.12 85 ILE A CA 1
ATOM 653 C C . ILE A 1 85 ? -4.432 2.926 7.657 1.00 98.12 85 ILE A C 1
ATOM 655 O O . ILE A 1 85 ? -3.632 2.529 6.812 1.00 98.12 85 ILE A O 1
ATOM 659 N N . VAL A 1 86 ? -5.235 2.107 8.327 1.00 98.19 86 VAL A N 1
ATOM 660 C CA . VAL A 1 86 ? -5.411 0.685 8.021 1.00 98.19 86 VAL A CA 1
ATOM 661 C C . VAL A 1 86 ? -6.860 0.481 7.614 1.00 98.19 86 VAL A C 1
ATOM 663 O O . VAL A 1 86 ? -7.767 0.711 8.413 1.00 98.19 86 VAL A O 1
ATOM 666 N N . GLU A 1 87 ? -7.086 0.067 6.376 1.00 97.31 87 GLU A N 1
ATOM 667 C CA . GLU A 1 87 ? -8.421 -0.136 5.826 1.00 97.31 87 GLU A CA 1
ATOM 668 C C . GLU A 1 87 ? -8.554 -1.499 5.146 1.00 97.31 87 GLU A C 1
ATOM 670 O O . GLU A 1 87 ? -7.660 -1.947 4.428 1.00 97.31 87 GLU A O 1
ATOM 675 N N . HIS A 1 88 ? -9.680 -2.176 5.366 1.00 97.56 88 HIS A N 1
ATOM 676 C CA . HIS A 1 88 ? -9.964 -3.479 4.760 1.00 97.56 88 HIS A CA 1
ATOM 677 C C . HIS A 1 88 ? -8.854 -4.529 4.961 1.00 97.56 88 HIS A C 1
ATOM 679 O O . HIS A 1 88 ? -8.599 -5.325 4.067 1.00 97.56 88 HIS A O 1
ATOM 685 N N . CYS A 1 89 ? -8.155 -4.525 6.098 1.00 97.81 89 CYS A N 1
ATOM 686 C CA . CYS A 1 89 ? -7.034 -5.432 6.349 1.00 97.81 89 CYS A CA 1
ATOM 687 C C . CYS A 1 89 ? -7.376 -6.554 7.341 1.00 97.81 89 CYS A C 1
ATOM 689 O O . CYS A 1 89 ? -8.193 -6.370 8.242 1.00 97.81 89 CYS A O 1
ATOM 691 N N . LYS A 1 90 ? -6.677 -7.691 7.249 1.00 96.50 90 LYS A N 1
ATOM 692 C CA . LYS A 1 90 ? -6.736 -8.795 8.226 1.00 96.50 90 LYS A CA 1
ATOM 693 C C . LYS A 1 90 ? -5.327 -9.251 8.611 1.00 96.50 90 LYS A C 1
ATOM 695 O O . LYS A 1 90 ? -4.659 -9.932 7.841 1.00 96.50 90 LYS A O 1
ATOM 700 N N . PHE A 1 91 ? -4.873 -8.892 9.806 1.00 96.12 91 PHE A N 1
ATOM 701 C CA . PHE A 1 91 ? -3.563 -9.276 10.333 1.00 96.12 91 PHE A CA 1
ATOM 702 C C . PHE A 1 91 ? -3.720 -10.158 11.576 1.00 96.12 91 PHE A C 1
ATOM 704 O O . PHE A 1 91 ? -4.100 -9.681 12.644 1.00 96.12 91 PHE A O 1
ATOM 711 N N . LEU A 1 92 ? -3.386 -11.445 11.434 1.00 94.56 92 LEU A N 1
ATOM 712 C CA . LEU A 1 92 ? -3.299 -12.430 12.526 1.00 94.56 92 LEU A CA 1
ATOM 713 C C . LEU A 1 92 ? -1.884 -12.533 13.110 1.00 94.56 92 LEU A C 1
ATOM 715 O O . LEU A 1 92 ? -1.547 -13.497 13.799 1.00 94.56 92 LEU A O 1
ATOM 719 N N . VAL A 1 93 ? -1.051 -11.531 12.837 1.00 94.31 93 VAL A N 1
ATOM 720 C CA . VAL A 1 93 ? 0.256 -11.320 13.467 1.00 94.31 93 VAL A CA 1
ATOM 721 C C . VAL A 1 93 ? 0.397 -9.854 13.893 1.00 94.31 93 VAL A C 1
ATOM 723 O O . VAL A 1 93 ? -0.224 -8.994 13.261 1.00 94.31 93 VAL A O 1
ATOM 726 N N . PRO A 1 94 ? 1.139 -9.545 14.974 1.00 95.12 94 PRO A N 1
ATOM 727 C CA . PRO A 1 94 ? 1.346 -8.162 15.384 1.00 95.12 94 PRO A CA 1
ATOM 728 C C . PRO A 1 94 ? 2.030 -7.372 14.268 1.00 95.12 94 PRO A C 1
ATOM 730 O O . PRO A 1 94 ? 2.986 -7.856 13.655 1.00 95.12 94 PRO A O 1
ATOM 733 N N . ILE A 1 95 ? 1.535 -6.162 14.011 1.00 97.19 95 ILE A N 1
ATOM 734 C CA . ILE A 1 95 ? 2.124 -5.250 13.029 1.00 97.19 95 ILE A CA 1
ATOM 735 C C . ILE A 1 95 ? 2.679 -4.003 13.710 1.00 97.19 95 ILE A C 1
ATOM 737 O O . ILE A 1 95 ? 2.068 -3.453 14.626 1.00 97.19 95 ILE A O 1
ATOM 741 N N . TYR A 1 96 ? 3.822 -3.548 13.216 1.00 97.81 96 TYR A N 1
ATOM 742 C CA . TYR A 1 96 ? 4.509 -2.336 13.627 1.00 97.81 96 TYR A CA 1
ATOM 743 C C . TYR A 1 96 ? 4.540 -1.409 12.425 1.00 97.81 96 TYR A C 1
ATOM 745 O O . TYR A 1 96 ? 5.266 -1.641 11.457 1.00 97.81 96 TYR A O 1
ATOM 753 N N . VAL A 1 97 ? 3.699 -0.382 12.473 1.00 97.56 97 VAL A N 1
ATOM 754 C CA . VAL A 1 97 ? 3.595 0.633 11.428 1.00 97.56 97 VAL A CA 1
ATOM 755 C C . VAL A 1 97 ? 3.881 1.972 12.070 1.00 97.56 97 VAL A C 1
ATOM 757 O O . VAL A 1 97 ? 3.167 2.398 12.979 1.00 97.56 97 VAL A O 1
ATOM 760 N N . GLU A 1 98 ? 4.938 2.626 11.604 1.00 90.81 98 GLU A N 1
ATOM 761 C CA . GLU A 1 98 ? 5.342 3.936 12.106 1.00 90.81 98 GLU A CA 1
ATOM 762 C C . GLU A 1 98 ? 4.410 5.046 11.590 1.00 90.81 98 GLU A C 1
ATOM 764 O O . GLU A 1 98 ? 3.214 5.003 11.825 1.00 90.81 98 GLU A O 1
ATOM 769 N N . GLN A 1 99 ? 4.917 6.100 10.951 1.00 95.56 99 GLN A N 1
ATOM 770 C CA . GLN A 1 99 ? 4.121 7.260 10.553 1.00 95.56 99 GLN A CA 1
ATOM 771 C C . GLN A 1 99 ? 3.906 7.326 9.043 1.00 95.56 99 GLN A C 1
ATOM 773 O O . GLN A 1 99 ? 4.662 6.755 8.251 1.00 95.56 99 GLN A O 1
ATOM 778 N N . ASN A 1 100 ? 2.883 8.089 8.661 1.00 97.81 100 ASN A N 1
ATOM 779 C CA . ASN A 1 100 ? 2.567 8.495 7.297 1.00 97.81 100 ASN A CA 1
ATOM 780 C C . ASN A 1 100 ? 2.439 7.289 6.372 1.00 97.81 100 ASN A C 1
ATOM 782 O O . ASN A 1 100 ? 3.162 7.192 5.390 1.00 97.81 100 ASN A O 1
ATOM 786 N N . SER A 1 101 ? 1.596 6.327 6.735 1.00 98.31 101 SER A N 1
ATOM 787 C CA . SER A 1 101 ? 1.480 5.081 5.976 1.00 98.31 101 SER A CA 1
ATOM 788 C C . SER A 1 101 ? 0.030 4.668 5.775 1.00 98.31 101 SER A C 1
ATOM 790 O O . SER A 1 101 ? -0.838 4.992 6.585 1.00 98.31 101 SER A O 1
ATOM 792 N N . ILE A 1 102 ? -0.230 3.956 4.682 1.00 98.56 102 ILE A N 1
ATOM 793 C CA . ILE A 1 102 ? -1.564 3.466 4.323 1.00 98.56 102 ILE A CA 1
ATOM 794 C C . ILE A 1 102 ? -1.461 1.970 4.041 1.00 98.56 102 ILE A C 1
ATOM 796 O O . ILE A 1 102 ? -0.704 1.562 3.166 1.00 98.56 102 ILE A O 1
ATOM 800 N N . LEU A 1 103 ? -2.239 1.156 4.748 1.00 98.62 103 LEU A N 1
ATOM 801 C CA . LEU A 1 103 ? -2.408 -0.266 4.462 1.00 98.62 103 LEU A CA 1
ATOM 802 C C . LEU A 1 103 ? -3.845 -0.490 4.011 1.00 98.62 103 LEU A C 1
ATOM 804 O O . LEU A 1 103 ? -4.767 -0.207 4.771 1.00 98.62 103 LEU A O 1
ATOM 808 N N . SER A 1 104 ? -4.035 -0.978 2.789 1.00 98.12 104 SER A N 1
ATOM 809 C CA . SER A 1 104 ? -5.361 -1.158 2.197 1.00 98.12 104 SER A CA 1
ATOM 810 C C . SER A 1 104 ? -5.519 -2.557 1.617 1.00 98.12 104 SER A C 1
ATOM 812 O O . SER A 1 104 ? -4.727 -2.982 0.779 1.00 98.12 104 SER A O 1
ATOM 814 N N . ASN A 1 105 ? -6.558 -3.290 2.012 1.00 98.06 105 ASN A N 1
ATOM 815 C CA . ASN A 1 105 ? -6.810 -4.643 1.502 1.00 98.06 105 ASN A CA 1
ATOM 816 C C . ASN A 1 105 ? -5.644 -5.619 1.744 1.00 98.06 105 ASN A C 1
ATOM 818 O O . ASN A 1 105 ? -5.360 -6.450 0.892 1.00 98.06 105 ASN A O 1
ATOM 822 N N . CYS A 1 106 ? -4.902 -5.501 2.844 1.00 98.00 106 CYS A N 1
ATOM 823 C CA . CYS A 1 106 ? -3.767 -6.383 3.131 1.00 98.00 106 CYS A CA 1
ATOM 824 C C . CYS A 1 106 ? -4.175 -7.517 4.072 1.00 98.00 106 CYS A C 1
ATOM 826 O O . CYS A 1 106 ? -4.908 -7.303 5.033 1.00 98.00 106 CYS A O 1
ATOM 828 N N . GLU A 1 107 ? -3.653 -8.718 3.835 1.00 96.75 107 GLU A N 1
ATOM 829 C CA . GLU A 1 107 ? -3.914 -9.869 4.696 1.00 96.75 107 GLU A CA 1
ATOM 830 C C . GLU A 1 107 ? -2.627 -10.623 5.018 1.00 96.75 107 GLU A C 1
ATOM 832 O O . GLU A 1 107 ? -1.882 -10.993 4.112 1.00 96.75 107 GLU A O 1
ATOM 837 N N . VAL A 1 108 ? -2.419 -10.908 6.305 1.00 96.62 108 VAL A N 1
ATOM 838 C CA . VAL A 1 108 ? -1.430 -11.878 6.785 1.00 96.62 108 VAL A CA 1
ATOM 839 C C . VAL A 1 108 ? -2.078 -12.748 7.852 1.00 96.62 108 VAL A C 1
ATOM 841 O O . VAL A 1 108 ? -2.269 -12.315 8.987 1.00 96.62 108 VAL A O 1
ATOM 844 N N . THR A 1 109 ? -2.414 -13.985 7.489 1.00 92.81 109 THR A N 1
ATOM 845 C CA . THR A 1 109 ? -3.042 -14.959 8.400 1.00 92.81 109 THR A CA 1
ATOM 846 C C . THR A 1 109 ? -2.054 -15.965 8.979 1.00 92.81 109 THR A C 1
ATOM 848 O O . THR A 1 109 ? -2.390 -16.700 9.902 1.00 92.81 109 THR A O 1
ATOM 851 N N . SER A 1 110 ? -0.836 -16.022 8.444 1.00 85.75 110 SER A N 1
ATOM 852 C CA . SER A 1 110 ? 0.199 -16.947 8.897 1.00 85.75 110 SER A CA 1
ATOM 853 C C . SER A 1 110 ? 1.583 -16.322 8.743 1.00 85.75 110 SER A C 1
ATOM 855 O O . SER A 1 110 ? 2.074 -16.194 7.623 1.00 85.75 110 SER A O 1
ATOM 857 N N . ALA A 1 111 ? 2.229 -15.984 9.859 1.00 80.38 111 ALA A N 1
ATOM 858 C CA . ALA A 1 111 ? 3.660 -15.695 9.902 1.00 80.38 111 ALA A CA 1
ATOM 859 C C . ALA A 1 111 ? 4.259 -16.150 11.242 1.00 80.38 111 ALA A C 1
ATOM 861 O O . ALA A 1 111 ? 3.557 -16.254 12.250 1.00 80.38 111 ALA A O 1
ATOM 862 N N . SER A 1 112 ? 5.557 -16.460 11.239 1.00 77.00 112 SER A N 1
ATOM 863 C CA . SER A 1 112 ? 6.301 -16.869 12.438 1.00 77.00 112 SER A CA 1
ATOM 864 C C . SER A 1 112 ? 6.705 -15.692 13.326 1.00 77.00 112 SER A C 1
ATOM 866 O O . SER A 1 112 ? 7.008 -15.896 14.498 1.00 77.00 112 SER A O 1
ATOM 868 N N . GLU A 1 113 ? 6.715 -14.482 12.771 1.00 85.81 113 GLU A N 1
ATOM 869 C CA . GLU A 1 113 ? 7.258 -13.274 13.390 1.00 85.81 113 GLU A CA 1
ATOM 870 C C . GLU A 1 113 ? 6.297 -12.092 13.213 1.00 85.81 113 GLU A C 1
ATOM 872 O O . GLU A 1 113 ? 5.379 -12.120 12.389 1.00 85.81 113 GLU A O 1
ATOM 877 N N . GLU A 1 114 ? 6.512 -11.059 14.021 1.00 93.56 114 GLU A N 1
ATOM 878 C CA . GLU A 1 114 ? 5.874 -9.754 13.869 1.00 93.56 114 GLU A CA 1
ATOM 879 C C . GLU A 1 114 ? 6.296 -9.053 12.570 1.00 93.56 114 GLU A C 1
ATOM 881 O O . GLU A 1 114 ? 7.376 -9.294 12.028 1.00 93.56 114 GLU A O 1
ATOM 886 N N . LEU A 1 115 ? 5.439 -8.166 12.061 1.00 96.38 115 LEU A N 1
ATOM 887 C CA . LEU A 1 115 ? 5.686 -7.467 10.800 1.00 96.38 115 LEU A CA 1
ATOM 888 C C . LEU A 1 115 ? 6.103 -6.024 11.051 1.00 96.38 115 LEU A C 1
ATOM 890 O O . LEU A 1 115 ? 5.330 -5.238 11.593 1.00 96.38 115 LEU A O 1
ATOM 894 N N . HIS A 1 116 ? 7.289 -5.659 10.571 1.00 96.75 116 HIS A N 1
ATOM 895 C CA . HIS A 1 116 ? 7.801 -4.288 10.606 1.00 96.75 116 HIS A CA 1
ATOM 896 C C . HIS A 1 116 ? 7.598 -3.615 9.255 1.00 96.75 116 HIS A C 1
ATOM 898 O O . HIS A 1 116 ? 8.314 -3.898 8.293 1.00 96.75 116 HIS A O 1
ATOM 904 N N . ILE A 1 117 ? 6.605 -2.735 9.170 1.00 97.44 117 ILE A N 1
ATOM 905 C CA . ILE A 1 117 ? 6.221 -2.069 7.928 1.00 97.44 117 ILE A CA 1
ATOM 906 C C . ILE A 1 117 ? 6.894 -0.687 7.874 1.00 97.44 117 ILE A C 1
ATOM 908 O O . ILE A 1 117 ? 6.664 0.127 8.772 1.00 97.44 117 ILE A O 1
ATOM 912 N N . PRO A 1 118 ? 7.716 -0.396 6.843 1.00 95.62 118 PRO A N 1
ATOM 913 C CA . PRO A 1 118 ? 8.430 0.877 6.747 1.00 95.62 118 PRO A CA 1
ATOM 914 C C . PRO A 1 118 ? 7.499 2.095 6.760 1.00 95.62 118 PRO A C 1
ATOM 916 O O . PRO A 1 118 ? 6.439 2.077 6.132 1.00 95.62 118 PRO A O 1
ATOM 919 N N . SER A 1 119 ? 7.914 3.174 7.428 1.00 95.81 119 SER A N 1
ATOM 920 C CA . SER A 1 119 ? 7.213 4.463 7.382 1.00 95.81 119 SER A CA 1
ATOM 921 C C . SER A 1 119 ? 7.188 5.059 5.973 1.00 95.81 119 SER A C 1
ATOM 923 O O . SER A 1 119 ? 7.972 4.686 5.098 1.00 95.81 119 SER A O 1
ATOM 925 N N . GLN A 1 120 ? 6.304 6.042 5.766 1.00 97.31 120 GLN A N 1
ATOM 926 C CA . GLN A 1 120 ? 6.154 6.745 4.486 1.00 97.31 120 GLN A CA 1
ATOM 927 C C . GLN A 1 120 ? 5.825 5.803 3.323 1.00 97.31 120 GLN A C 1
ATOM 929 O O . GLN A 1 120 ? 6.260 6.041 2.195 1.00 97.31 120 GLN A O 1
ATOM 934 N N . SER A 1 121 ? 5.044 4.753 3.584 1.00 97.69 121 SER A N 1
ATOM 935 C CA . SER A 1 121 ? 4.693 3.743 2.591 1.00 97.69 121 SER A CA 1
ATOM 936 C C . SER A 1 121 ? 3.184 3.586 2.421 1.00 97.69 121 SER A C 1
ATOM 938 O O . SER A 1 121 ? 2.399 3.710 3.360 1.00 97.69 121 SER A O 1
ATOM 940 N N . ILE A 1 122 ? 2.766 3.273 1.201 1.00 98.06 122 ILE A N 1
ATOM 941 C CA . ILE A 1 122 ? 1.454 2.692 0.936 1.00 98.06 122 ILE A CA 1
ATOM 942 C C . ILE A 1 122 ? 1.642 1.226 0.576 1.00 98.06 122 ILE A C 1
ATOM 944 O O . ILE A 1 122 ? 2.520 0.904 -0.215 1.00 98.06 122 ILE A O 1
ATOM 948 N N . PHE A 1 123 ? 0.808 0.350 1.126 1.00 98.62 123 PHE A N 1
ATOM 949 C CA . PHE A 1 123 ? 0.653 -1.031 0.691 1.00 98.62 123 PHE A CA 1
ATOM 950 C C . PHE A 1 123 ? -0.800 -1.258 0.316 1.00 98.62 123 PHE A C 1
ATOM 952 O O . PHE A 1 123 ? -1.701 -0.933 1.092 1.00 98.62 123 PHE A O 1
ATOM 959 N N . PHE A 1 124 ? -1.032 -1.863 -0.845 1.00 98.00 124 PHE A N 1
ATOM 960 C CA . PHE A 1 124 ? -2.355 -2.367 -1.169 1.00 98.00 124 PHE A CA 1
ATOM 961 C C . PHE A 1 124 ? -2.299 -3.671 -1.946 1.00 98.00 124 PHE A C 1
ATOM 963 O O . PHE A 1 124 ? -1.430 -3.857 -2.798 1.00 98.00 124 PHE A O 1
ATOM 970 N N . THR A 1 125 ? -3.237 -4.573 -1.667 1.00 98.50 125 THR A N 1
ATOM 971 C CA . THR A 1 125 ? -3.331 -5.850 -2.384 1.00 98.50 125 THR A CA 1
ATOM 972 C C . THR A 1 125 ? -4.533 -5.863 -3.309 1.00 98.50 125 THR A C 1
ATOM 974 O O . THR A 1 125 ? -5.621 -5.410 -2.960 1.00 98.50 125 THR A O 1
ATOM 977 N N . ALA A 1 126 ? -4.334 -6.407 -4.503 1.00 98.12 126 ALA A N 1
ATOM 978 C CA . ALA A 1 126 ? -5.386 -6.667 -5.467 1.00 98.12 126 ALA A CA 1
ATOM 979 C C . ALA A 1 126 ? -5.333 -8.130 -5.902 1.00 98.12 126 ALA A C 1
ATOM 981 O O . ALA A 1 126 ? -4.253 -8.697 -6.092 1.00 98.12 126 ALA A O 1
ATOM 982 N N . SER A 1 127 ? -6.498 -8.736 -6.118 1.00 98.00 127 SER A N 1
ATOM 983 C CA . SER A 1 127 ? -6.564 -9.954 -6.913 1.00 98.00 127 SER A CA 1
ATOM 984 C C . SER A 1 127 ? -6.459 -9.589 -8.388 1.00 98.00 127 SER A C 1
ATOM 986 O O . SER A 1 127 ? -7.063 -8.615 -8.837 1.00 98.00 127 SER A O 1
ATOM 988 N N . VAL A 1 128 ? -5.680 -10.367 -9.132 1.00 97.56 128 VAL A N 1
ATOM 989 C CA . VAL A 1 128 ? -5.470 -10.192 -10.569 1.00 97.56 128 VAL A CA 1
ATOM 990 C C . VAL A 1 128 ? -5.806 -11.483 -11.305 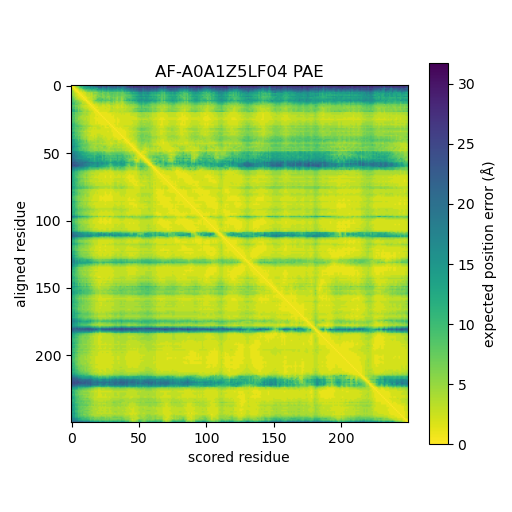1.00 97.56 128 VAL A C 1
ATOM 992 O O . VAL A 1 128 ? -5.539 -12.577 -10.802 1.00 97.56 128 VAL A O 1
ATOM 995 N N . CYS A 1 129 ? -6.393 -11.351 -12.490 1.00 96.31 129 CYS A N 1
ATOM 996 C CA . CYS A 1 129 ? -6.767 -12.459 -13.357 1.00 96.31 129 CYS A CA 1
ATOM 997 C C . CYS A 1 129 ? -6.523 -12.069 -14.823 1.00 96.31 129 CYS A C 1
ATOM 999 O O . CYS A 1 129 ? -7.320 -11.355 -15.430 1.00 96.31 129 CYS A O 1
ATOM 1001 N N . SER A 1 130 ? -5.394 -12.512 -15.376 1.00 92.44 130 SER A N 1
ATOM 1002 C CA . SER A 1 130 ? -5.100 -12.486 -16.810 1.00 92.44 130 SER A CA 1
ATOM 1003 C C . SER A 1 130 ? -5.308 -13.887 -17.414 1.00 92.44 130 SER A C 1
ATOM 1005 O O . SER A 1 130 ? -5.452 -14.852 -16.661 1.00 92.44 130 SER A O 1
ATOM 1007 N N . PRO A 1 131 ? -5.316 -14.043 -18.754 1.00 90.94 131 PRO A N 1
ATOM 1008 C CA . PRO A 1 131 ? -5.506 -15.350 -19.394 1.00 90.94 131 PRO A CA 1
AT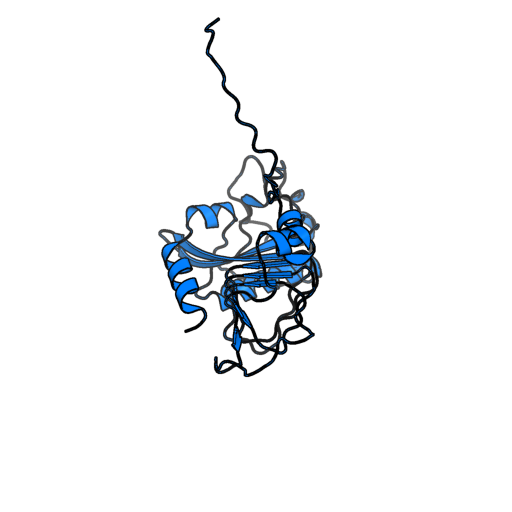OM 1009 C C . PRO A 1 131 ? -4.527 -16.437 -18.925 1.00 90.94 131 PRO A C 1
ATOM 1011 O O . PRO A 1 131 ? -4.906 -17.602 -18.844 1.00 90.94 131 PRO A O 1
ATOM 1014 N N . ASP A 1 132 ? -3.294 -16.049 -18.590 1.00 90.81 132 ASP A N 1
ATOM 1015 C CA . ASP A 1 132 ? -2.217 -16.981 -18.243 1.00 90.81 132 ASP A CA 1
ATOM 1016 C C . ASP A 1 132 ? -1.913 -17.022 -16.738 1.00 90.81 132 ASP A C 1
ATOM 1018 O O . ASP A 1 132 ? -1.276 -17.960 -16.255 1.00 90.81 132 ASP A O 1
ATOM 1022 N N . ILE A 1 133 ? -2.296 -15.981 -15.987 1.00 93.25 133 ILE A N 1
ATOM 1023 C CA . ILE A 1 133 ? -1.859 -15.777 -14.604 1.00 93.25 133 ILE A CA 1
ATOM 1024 C C . ILE A 1 133 ? -3.020 -15.250 -13.760 1.00 93.25 133 ILE A C 1
ATOM 1026 O O . ILE A 1 133 ? -3.556 -14.173 -14.008 1.00 93.25 133 ILE A O 1
ATOM 1030 N N . SER A 1 134 ? -3.338 -15.965 -12.683 1.00 95.69 134 SER A N 1
ATOM 1031 C CA . SER A 1 134 ? -4.298 -15.525 -11.669 1.00 95.69 134 SER A CA 1
ATOM 1032 C C . SER A 1 134 ? -3.698 -15.616 -10.272 1.00 95.69 134 SER A C 1
ATOM 1034 O O . SER A 1 134 ? -3.001 -16.584 -9.965 1.00 95.69 134 SER A O 1
ATOM 1036 N N . GLY A 1 135 ? -4.008 -14.657 -9.406 1.00 97.06 135 GLY A N 1
ATOM 1037 C CA . GLY A 1 135 ? -3.531 -14.658 -8.027 1.00 97.06 135 GLY A CA 1
ATOM 1038 C C . GLY A 1 135 ? -3.786 -13.334 -7.325 1.00 97.06 135 GLY A C 1
ATOM 1039 O O . GLY A 1 135 ? -4.786 -12.658 -7.580 1.00 97.06 135 GLY A O 1
ATOM 1040 N N . PHE A 1 136 ? -2.867 -12.978 -6.439 1.00 98.19 136 PHE A N 1
ATOM 1041 C CA . PHE A 1 136 ? -2.836 -11.723 -5.708 1.00 98.19 136 PHE A CA 1
ATOM 1042 C C . PHE A 1 136 ? -1.501 -11.024 -5.929 1.00 98.19 136 PHE A C 1
ATOM 1044 O O . PHE A 1 136 ? -0.459 -11.666 -6.051 1.00 98.19 136 PHE A O 1
ATOM 1051 N N . VAL A 1 137 ? -1.548 -9.700 -5.977 1.00 98.19 137 VAL A N 1
ATOM 1052 C CA . VAL A 1 137 ? -0.382 -8.825 -6.048 1.00 98.19 137 VAL A CA 1
ATOM 1053 C C . VAL A 1 137 ? -0.547 -7.763 -4.982 1.00 98.19 137 VAL A C 1
ATOM 1055 O O . VAL A 1 137 ? -1.561 -7.066 -4.961 1.00 98.19 137 VAL A O 1
ATOM 1058 N N . THR A 1 138 ? 0.461 -7.615 -4.131 1.00 98.62 138 THR A N 1
ATOM 1059 C CA . THR A 1 138 ? 0.577 -6.461 -3.245 1.00 98.62 138 THR A CA 1
ATOM 1060 C C . THR A 1 138 ? 1.502 -5.462 -3.911 1.00 98.62 138 THR A C 1
ATOM 1062 O O . THR A 1 138 ? 2.636 -5.798 -4.233 1.00 98.62 138 THR A O 1
ATOM 1065 N N . ALA A 1 139 ? 1.041 -4.240 -4.130 1.00 98.38 139 ALA A N 1
ATOM 1066 C CA . ALA A 1 139 ? 1.891 -3.147 -4.570 1.00 98.38 139 ALA A CA 1
ATOM 1067 C C . ALA A 1 139 ? 2.259 -2.270 -3.375 1.00 98.38 139 ALA A C 1
ATOM 1069 O O . ALA A 1 139 ? 1.465 -2.102 -2.446 1.00 98.38 139 ALA A O 1
ATOM 1070 N N . SER A 1 140 ? 3.471 -1.721 -3.408 1.00 98.19 140 SER A N 1
ATOM 1071 C CA . SER A 1 140 ? 3.944 -0.786 -2.396 1.00 98.19 140 SER A CA 1
ATOM 1072 C C . SER A 1 140 ? 4.745 0.340 -3.015 1.00 98.19 140 SER A C 1
ATOM 1074 O O . SER A 1 140 ? 5.582 0.083 -3.878 1.00 98.19 140 SER A O 1
ATOM 1076 N N . PHE A 1 141 ? 4.498 1.564 -2.558 1.00 98.00 141 PHE A N 1
ATOM 1077 C CA . PHE A 1 141 ? 5.159 2.783 -3.020 1.00 98.00 141 PHE A CA 1
ATOM 1078 C C . PHE A 1 141 ? 5.449 3.707 -1.842 1.00 98.00 141 PHE A C 1
ATOM 1080 O O . PHE A 1 141 ? 4.767 3.648 -0.816 1.00 98.00 141 PHE A O 1
ATOM 1087 N N . GLY A 1 142 ? 6.437 4.584 -1.997 1.00 97.62 142 GLY A N 1
ATOM 1088 C CA . GLY A 1 142 ? 6.613 5.697 -1.080 1.00 97.62 142 GLY A CA 1
ATOM 1089 C C . GLY A 1 142 ? 5.452 6.683 -1.210 1.00 97.62 142 GLY A C 1
ATOM 1090 O O . GLY A 1 142 ? 4.987 6.953 -2.315 1.00 97.62 142 GLY A O 1
ATOM 1091 N N . ILE A 1 143 ? 5.008 7.281 -0.102 1.00 96.81 143 ILE A N 1
ATOM 1092 C CA . ILE A 1 143 ? 3.954 8.319 -0.110 1.00 96.81 143 ILE A CA 1
ATOM 1093 C C . ILE A 1 143 ? 4.319 9.512 -1.013 1.00 96.81 143 ILE A C 1
ATOM 1095 O O . ILE A 1 143 ? 3.434 10.183 -1.542 1.00 96.81 143 ILE A O 1
ATOM 1099 N N . GLY A 1 144 ? 5.618 9.777 -1.183 1.00 95.25 144 GLY A N 1
ATOM 1100 C CA . GLY A 1 144 ? 6.152 10.826 -2.054 1.00 95.25 144 GLY A CA 1
ATOM 1101 C C . GLY A 1 144 ? 6.650 10.348 -3.421 1.00 95.25 144 GLY A C 1
ATOM 1102 O O . GLY A 1 144 ? 7.233 11.156 -4.140 1.00 95.25 144 GLY A O 1
ATOM 1103 N N . ASP A 1 145 ? 6.481 9.070 -3.779 1.00 96.50 145 ASP A N 1
ATOM 1104 C CA . ASP A 1 145 ? 6.909 8.582 -5.092 1.00 96.50 145 ASP A CA 1
ATOM 1105 C C . ASP A 1 145 ? 6.020 9.184 -6.195 1.00 96.50 145 ASP A C 1
ATOM 1107 O O . ASP A 1 145 ? 4.788 9.144 -6.127 1.00 96.50 145 ASP A O 1
ATOM 1111 N N . ASP A 1 146 ? 6.641 9.711 -7.254 1.00 95.06 146 ASP A N 1
ATOM 1112 C CA . ASP A 1 146 ? 5.918 10.148 -8.448 1.00 95.06 146 ASP A CA 1
ATOM 1113 C C . ASP A 1 146 ? 5.764 8.973 -9.417 1.00 95.06 146 ASP A C 1
ATOM 1115 O O . ASP A 1 146 ? 6.654 8.653 -10.208 1.00 95.06 146 ASP A O 1
ATOM 1119 N N . LEU A 1 147 ? 4.601 8.323 -9.353 1.00 94.81 147 LEU A N 1
ATOM 1120 C CA . LEU A 1 147 ? 4.312 7.153 -10.178 1.00 94.81 147 LEU A CA 1
ATOM 1121 C C . LEU A 1 147 ? 4.324 7.479 -11.680 1.00 94.81 147 LEU A C 1
ATOM 1123 O O . LEU A 1 147 ? 4.638 6.607 -12.489 1.00 94.81 147 LEU A O 1
ATOM 1127 N N . LYS A 1 148 ? 3.954 8.709 -12.057 1.00 92.19 148 LYS A N 1
ATOM 1128 C CA . LYS A 1 148 ? 3.752 9.114 -13.455 1.00 92.19 148 LYS A CA 1
ATOM 1129 C C . LYS A 1 148 ? 4.924 9.898 -14.027 1.00 92.19 148 LYS A C 1
ATOM 1131 O O . LYS A 1 148 ? 4.921 10.143 -15.234 1.00 92.19 148 LYS A O 1
ATOM 1136 N N . TYR A 1 149 ? 5.904 10.270 -13.205 1.00 94.00 149 TYR A N 1
ATOM 1137 C CA . TYR A 1 149 ? 7.159 10.822 -13.690 1.00 94.00 149 TYR A CA 1
ATOM 1138 C C . TYR A 1 149 ? 7.734 9.909 -14.773 1.00 94.00 149 TYR A C 1
ATOM 1140 O O . TYR A 1 149 ? 7.961 8.717 -14.544 1.00 94.00 149 TYR A O 1
ATOM 1148 N N . SER A 1 150 ? 7.948 10.483 -15.958 1.00 93.25 150 SER A N 1
ATOM 1149 C CA . SER A 1 150 ? 8.495 9.769 -17.098 1.00 93.25 150 SER A CA 1
ATOM 1150 C C . SER A 1 150 ? 9.934 10.200 -17.374 1.00 93.25 150 SER A C 1
ATOM 1152 O O . SER A 1 150 ? 10.279 11.384 -17.359 1.00 93.25 150 SER A O 1
ATOM 1154 N N . ALA A 1 151 ? 10.802 9.222 -17.619 1.00 93.44 151 ALA A N 1
ATOM 1155 C CA . ALA A 1 151 ? 12.207 9.442 -17.931 1.00 93.44 151 ALA A CA 1
ATOM 1156 C C . ALA A 1 151 ? 12.610 8.725 -19.220 1.00 93.44 151 ALA A C 1
ATOM 1158 O O . ALA A 1 151 ? 12.059 7.691 -19.586 1.00 93.44 151 ALA A O 1
ATOM 1159 N N . LYS A 1 152 ? 13.643 9.236 -19.896 1.00 93.25 152 LYS A N 1
ATOM 1160 C CA . LYS A 1 152 ? 14.222 8.579 -21.083 1.00 93.25 152 LYS A CA 1
ATOM 1161 C C . LYS A 1 152 ? 15.090 7.362 -20.755 1.00 93.25 152 LYS A C 1
ATOM 1163 O O . LYS A 1 152 ? 15.404 6.590 -21.651 1.00 93.25 152 LYS A O 1
ATOM 1168 N N . SER A 1 153 ? 15.481 7.197 -19.493 1.00 92.12 153 SER A N 1
ATOM 1169 C CA . SER A 1 153 ? 16.265 6.060 -19.013 1.00 92.12 153 SER A CA 1
ATOM 1170 C C . SER A 1 153 ? 15.645 5.508 -17.737 1.00 92.12 153 SER A C 1
ATOM 1172 O O . SER A 1 153 ? 15.321 6.280 -16.831 1.00 92.12 153 SER A O 1
ATOM 1174 N N . ALA A 1 154 ? 15.538 4.180 -17.656 1.00 91.00 154 ALA A N 1
ATOM 1175 C CA . ALA A 1 154 ? 15.087 3.465 -16.465 1.00 91.00 154 ALA A CA 1
ATOM 1176 C C . ALA A 1 154 ? 15.927 3.810 -15.227 1.00 91.00 154 ALA A C 1
ATOM 1178 O O . ALA A 1 154 ? 15.400 3.852 -14.124 1.00 91.00 154 ALA A O 1
ATOM 1179 N N . GLU A 1 155 ? 17.215 4.110 -15.409 1.00 91.62 155 GLU A N 1
ATOM 1180 C CA . GLU A 1 155 ? 18.152 4.457 -14.334 1.00 91.62 155 GLU A CA 1
ATOM 1181 C C . GLU A 1 155 ? 17.728 5.691 -13.528 1.00 91.62 155 GLU A C 1
ATOM 1183 O O . GLU A 1 155 ? 18.088 5.808 -12.358 1.00 91.62 155 GLU A O 1
ATOM 1188 N N . ASN A 1 156 ? 16.945 6.585 -14.142 1.00 92.88 156 ASN A N 1
ATOM 1189 C CA . ASN A 1 156 ? 16.468 7.828 -13.536 1.00 92.88 156 ASN A CA 1
ATOM 1190 C C . ASN A 1 156 ? 15.121 7.673 -12.816 1.00 92.88 156 ASN A C 1
ATOM 1192 O O . ASN A 1 156 ? 14.630 8.635 -12.224 1.00 92.88 156 ASN A O 1
ATOM 1196 N N . ILE A 1 157 ? 14.505 6.491 -12.866 1.00 95.94 157 ILE A N 1
ATOM 1197 C CA . ILE A 1 157 ? 13.299 6.201 -12.089 1.00 95.94 157 ILE A CA 1
ATOM 1198 C C . ILE A 1 157 ? 13.694 5.992 -10.637 1.00 95.94 157 ILE A C 1
ATOM 1200 O O . ILE A 1 157 ? 14.714 5.367 -10.353 1.00 95.94 157 ILE A O 1
ATOM 1204 N N . HIS A 1 158 ? 12.896 6.535 -9.723 1.00 96.25 158 HIS A N 1
ATOM 1205 C CA . HIS A 1 158 ? 13.122 6.431 -8.288 1.00 96.25 158 HIS A CA 1
ATOM 1206 C C . HIS A 1 158 ? 12.018 5.591 -7.648 1.00 96.25 158 HIS A C 1
ATOM 1208 O O . HIS A 1 158 ? 10.862 5.661 -8.056 1.00 96.25 158 HIS A O 1
ATOM 1214 N N . TYR A 1 159 ? 12.399 4.790 -6.659 1.00 97.25 159 TYR A N 1
ATOM 1215 C CA . TYR A 1 159 ? 11.509 3.988 -5.829 1.00 97.25 159 TYR A CA 1
ATOM 1216 C C . TYR A 1 159 ? 11.950 4.129 -4.379 1.00 97.25 159 TYR A C 1
ATOM 1218 O O . TYR A 1 159 ? 13.128 3.903 -4.083 1.00 97.25 159 TYR A O 1
ATOM 1226 N N . PHE A 1 160 ? 11.047 4.570 -3.498 1.00 96.62 160 PHE A N 1
ATOM 1227 C CA . PHE A 1 160 ? 11.388 4.933 -2.116 1.00 96.62 160 PHE A CA 1
ATOM 1228 C C . PHE A 1 160 ? 12.602 5.881 -2.047 1.00 96.62 160 PHE A C 1
ATOM 1230 O O . PHE A 1 160 ? 13.554 5.684 -1.289 1.00 96.62 160 PHE A O 1
ATOM 1237 N N . GLY A 1 161 ? 12.608 6.896 -2.919 1.00 94.50 161 GLY A N 1
ATOM 1238 C CA . GLY A 1 161 ? 13.677 7.899 -3.008 1.00 94.50 161 GLY A CA 1
ATOM 1239 C C . GLY A 1 161 ? 15.032 7.393 -3.530 1.00 94.50 161 GLY A C 1
ATOM 1240 O O . GLY A 1 161 ? 15.985 8.169 -3.586 1.00 94.50 161 GLY A O 1
ATOM 1241 N N . THR A 1 162 ? 15.144 6.125 -3.936 1.00 95.56 162 THR A N 1
ATOM 1242 C CA . THR A 1 162 ? 16.385 5.540 -4.465 1.00 95.56 162 THR A CA 1
ATOM 1243 C C . THR A 1 162 ? 16.245 5.249 -5.953 1.00 95.56 162 THR A C 1
ATOM 1245 O O . THR A 1 162 ? 15.242 4.692 -6.394 1.00 95.56 162 THR A O 1
ATOM 1248 N N . SER A 1 163 ? 17.250 5.620 -6.749 1.00 95.75 163 SER A N 1
ATOM 1249 C CA . SER A 1 163 ? 17.214 5.386 -8.192 1.00 95.75 163 SER A CA 1
ATOM 1250 C C . SER A 1 163 ? 17.283 3.894 -8.535 1.00 95.75 163 SER A C 1
ATOM 1252 O O . SER A 1 163 ? 17.959 3.112 -7.860 1.00 95.75 163 SER A O 1
ATOM 1254 N N . PHE A 1 164 ? 16.641 3.488 -9.630 1.00 95.50 164 PHE A N 1
ATOM 1255 C CA . PHE A 1 164 ? 16.685 2.111 -10.126 1.00 95.50 164 PHE A CA 1
ATOM 1256 C C . PHE A 1 164 ? 18.121 1.661 -10.399 1.00 95.50 164 PHE A C 1
ATOM 1258 O O . PHE A 1 164 ? 18.454 0.521 -10.092 1.00 95.50 164 PHE A O 1
ATOM 1265 N N . ALA A 1 165 ? 18.994 2.550 -10.887 1.00 95.12 165 ALA A N 1
ATOM 1266 C CA . ALA A 1 165 ? 20.411 2.238 -11.077 1.00 95.12 165 ALA A CA 1
ATOM 1267 C C . ALA A 1 165 ? 21.094 1.803 -9.769 1.00 95.12 165 ALA A C 1
ATOM 1269 O O . ALA A 1 165 ? 21.846 0.827 -9.747 1.00 95.12 165 ALA A O 1
ATOM 1270 N N . ALA A 1 166 ? 20.814 2.499 -8.663 1.00 95.25 166 ALA A N 1
ATOM 1271 C CA . ALA A 1 166 ? 21.354 2.142 -7.356 1.00 95.25 166 ALA A CA 1
ATOM 1272 C C . ALA A 1 166 ? 20.747 0.830 -6.832 1.00 95.25 166 ALA A C 1
ATOM 1274 O O . ALA A 1 166 ? 21.485 -0.030 -6.357 1.00 95.25 166 ALA A O 1
ATOM 1275 N N . LEU A 1 167 ? 19.434 0.633 -6.986 1.00 95.19 167 LEU A N 1
ATOM 1276 C CA . LEU A 1 167 ? 18.754 -0.599 -6.569 1.00 95.19 167 LEU A CA 1
ATOM 1277 C C . LEU A 1 167 ? 19.218 -1.830 -7.365 1.00 95.19 167 LEU A C 1
ATOM 1279 O O . LEU A 1 167 ? 19.363 -2.913 -6.803 1.00 95.19 167 LEU A O 1
ATOM 1283 N N . GLN A 1 168 ? 19.496 -1.668 -8.658 1.00 93.25 168 GLN A N 1
ATOM 1284 C CA . GLN A 1 168 ? 20.061 -2.715 -9.510 1.00 93.25 168 GLN A CA 1
ATOM 1285 C C . GLN A 1 168 ? 21.513 -3.022 -9.142 1.00 93.25 168 GLN A C 1
ATOM 1287 O O . GLN A 1 168 ? 21.895 -4.189 -9.084 1.00 93.25 168 GLN A O 1
ATOM 1292 N N . LYS A 1 169 ? 22.320 -1.996 -8.834 1.00 92.75 169 LYS A N 1
ATOM 1293 C CA . LYS A 1 169 ? 23.698 -2.174 -8.351 1.00 92.75 169 LYS A CA 1
ATOM 1294 C C . LYS A 1 169 ? 23.750 -2.931 -7.020 1.00 92.75 169 LYS A C 1
ATOM 1296 O O . LYS A 1 169 ? 24.674 -3.710 -6.812 1.00 92.75 169 LYS A O 1
ATOM 1301 N N . SER A 1 170 ? 22.764 -2.718 -6.150 1.00 92.19 170 SER A N 1
ATOM 1302 C CA . SER A 1 170 ? 22.598 -3.454 -4.889 1.00 92.19 170 SER A CA 1
ATOM 1303 C C . SER A 1 170 ? 21.899 -4.811 -5.051 1.00 92.19 170 SER A C 1
ATOM 1305 O O . SER A 1 170 ? 21.618 -5.469 -4.053 1.00 92.19 170 SER A O 1
ATOM 1307 N N . GLU A 1 171 ? 21.608 -5.238 -6.285 1.00 91.69 171 GLU A N 1
ATOM 1308 C CA . GLU A 1 171 ? 20.926 -6.501 -6.605 1.00 91.69 171 GLU A CA 1
ATOM 1309 C C . GLU A 1 171 ? 19.529 -6.651 -5.961 1.00 91.69 171 GLU A C 1
ATOM 1311 O O . GLU A 1 171 ? 19.033 -7.764 -5.801 1.00 91.69 171 GLU A O 1
ATOM 1316 N N . ILE A 1 172 ? 18.881 -5.533 -5.611 1.00 92.75 172 ILE A N 1
ATOM 1317 C CA . ILE A 1 172 ? 17.508 -5.485 -5.078 1.00 92.75 172 ILE A CA 1
ATOM 1318 C C . ILE A 1 172 ? 16.502 -5.618 -6.222 1.00 92.75 172 ILE A C 1
ATOM 1320 O O . ILE A 1 172 ? 15.513 -6.341 -6.121 1.00 92.75 172 ILE A O 1
ATOM 1324 N N . LEU A 1 173 ? 16.776 -4.928 -7.333 1.00 92.31 173 LEU A N 1
ATOM 1325 C CA . LEU A 1 173 ? 15.979 -4.997 -8.552 1.00 92.31 173 LEU A CA 1
ATOM 1326 C C . LEU A 1 173 ? 16.732 -5.741 -9.661 1.00 92.31 173 LEU A C 1
ATOM 1328 O O . LEU A 1 173 ? 17.949 -5.587 -9.798 1.00 92.31 173 LEU A O 1
ATOM 1332 N N . PRO A 1 174 ? 16.029 -6.509 -10.511 1.00 88.75 174 PRO A N 1
ATOM 1333 C CA . PRO A 1 174 ? 16.643 -7.111 -11.682 1.00 88.75 174 PRO A CA 1
ATOM 1334 C C . PRO A 1 174 ? 17.039 -6.042 -12.713 1.00 88.75 174 PRO A C 1
ATOM 1336 O O . PRO A 1 174 ? 16.387 -5.010 -12.877 1.00 88.75 174 PRO A O 1
ATOM 1339 N N . THR A 1 175 ? 18.101 -6.316 -13.471 1.00 84.75 175 THR A N 1
ATOM 1340 C CA . THR A 1 175 ? 18.588 -5.430 -14.544 1.00 84.75 175 THR A CA 1
ATOM 1341 C C . THR A 1 175 ? 17.754 -5.505 -15.826 1.00 84.75 175 THR A C 1
ATOM 1343 O O . THR A 1 175 ? 17.877 -4.647 -16.695 1.00 84.75 175 THR A O 1
ATOM 1346 N N . LYS A 1 176 ? 16.903 -6.529 -15.968 1.00 86.06 176 LYS A N 1
ATOM 1347 C CA . LYS A 1 176 ? 16.052 -6.777 -17.142 1.00 86.06 176 LYS A CA 1
ATOM 1348 C C . LYS A 1 176 ? 14.645 -7.192 -16.717 1.00 86.06 176 LYS A C 1
ATOM 1350 O O . LYS A 1 176 ? 14.454 -7.703 -15.618 1.00 86.06 176 LYS A O 1
ATOM 1355 N N . GLY A 1 177 ? 13.674 -7.015 -17.614 1.00 87.31 177 GLY A N 1
ATOM 1356 C CA . GLY A 1 177 ? 12.297 -7.491 -17.424 1.00 87.31 177 GLY A CA 1
ATOM 1357 C C . GLY A 1 177 ? 11.421 -6.624 -16.515 1.00 87.31 177 GLY A C 1
ATOM 1358 O O . GLY A 1 177 ? 10.291 -7.008 -16.240 1.00 87.31 177 GLY A O 1
ATOM 1359 N N . LEU A 1 178 ? 11.917 -5.462 -16.069 1.00 91.75 178 LEU A N 1
ATOM 1360 C CA . LEU A 1 178 ? 11.115 -4.476 -15.334 1.00 91.75 178 LEU A CA 1
ATOM 1361 C C . LEU A 1 178 ? 10.194 -3.660 -16.243 1.00 91.75 178 LEU A C 1
ATOM 1363 O O . LEU A 1 178 ? 9.205 -3.121 -15.771 1.00 91.75 178 LEU A O 1
ATOM 1367 N N . PHE A 1 179 ? 10.516 -3.562 -17.528 1.00 92.06 179 PHE A N 1
ATOM 1368 C CA . PHE A 1 179 ? 9.785 -2.747 -18.489 1.00 92.06 179 PHE A CA 1
ATOM 1369 C C . PHE A 1 179 ? 9.613 -3.517 -19.796 1.00 92.06 179 PHE A C 1
ATOM 1371 O O . PHE A 1 179 ? 10.508 -4.265 -20.198 1.00 92.06 179 PHE A O 1
ATOM 1378 N N . GLU A 1 180 ? 8.481 -3.314 -20.463 1.00 85.06 180 GLU A N 1
ATOM 1379 C CA . GLU A 1 180 ? 8.257 -3.739 -21.848 1.00 85.06 180 GLU A CA 1
ATOM 1380 C C . GLU A 1 180 ? 8.671 -2.590 -22.766 1.00 85.06 180 GLU A C 1
ATOM 1382 O O . GLU A 1 180 ? 8.069 -1.530 -22.645 1.00 85.06 180 GLU A O 1
ATOM 1387 N N . GLU A 1 181 ? 9.709 -2.784 -23.597 1.00 73.81 181 GLU A N 1
ATOM 1388 C CA . GLU A 1 181 ? 10.413 -1.781 -24.436 1.00 73.81 181 GLU A CA 1
ATOM 1389 C C . GLU A 1 181 ? 9.699 -0.423 -24.600 1.00 73.81 181 GLU A C 1
ATOM 1391 O O . GLU A 1 181 ? 9.074 -0.165 -25.634 1.00 73.81 181 GLU A O 1
ATOM 1396 N N . PRO A 1 182 ? 9.771 0.473 -23.597 1.00 73.69 182 PRO A N 1
ATOM 1397 C CA . PRO A 1 182 ? 8.933 1.649 -23.625 1.00 73.69 182 PRO A CA 1
ATOM 1398 C C . PRO A 1 182 ? 9.714 2.833 -24.202 1.00 73.69 182 PRO A C 1
ATOM 1400 O O . PRO A 1 182 ? 10.924 2.966 -24.015 1.00 73.69 182 PRO A O 1
ATOM 1403 N N . TYR A 1 183 ? 9.013 3.739 -24.886 1.00 77.50 183 TYR A N 1
ATOM 1404 C CA . TYR A 1 183 ? 9.601 5.007 -25.340 1.00 77.50 183 TYR A CA 1
ATOM 1405 C C . TYR A 1 183 ? 9.996 5.924 -24.167 1.00 77.50 183 TYR A C 1
ATOM 1407 O O . TYR A 1 183 ? 10.856 6.796 -24.323 1.00 77.50 183 TYR A O 1
ATOM 1415 N N . GLU A 1 184 ? 9.359 5.736 -23.007 1.00 90.56 184 GLU A N 1
ATOM 1416 C CA . GLU A 1 184 ? 9.636 6.412 -21.739 1.00 90.56 184 GLU A CA 1
ATOM 1417 C C . GLU A 1 184 ? 9.406 5.452 -20.570 1.00 90.56 184 GLU A C 1
ATOM 1419 O O . GLU A 1 184 ? 8.501 4.627 -20.601 1.00 90.56 184 GLU A O 1
ATOM 1424 N N . PHE A 1 185 ? 10.208 5.574 -19.523 1.00 94.12 185 PHE A N 1
ATOM 1425 C CA . PHE A 1 185 ? 10.116 4.759 -18.318 1.00 94.12 185 PHE A CA 1
ATOM 1426 C C . PHE A 1 185 ? 9.341 5.519 -17.251 1.00 94.12 185 PHE A C 1
ATOM 1428 O O . PHE A 1 185 ? 9.559 6.715 -17.093 1.00 94.12 185 PHE A O 1
ATOM 1435 N N . SER A 1 186 ? 8.479 4.839 -16.502 1.00 96.31 186 SER A N 1
ATOM 1436 C CA . SER A 1 186 ? 7.777 5.405 -15.349 1.00 96.31 186 SER A CA 1
ATOM 1437 C C . SER A 1 186 ? 7.630 4.340 -14.266 1.00 96.31 186 SER A C 1
ATOM 1439 O O . SER A 1 186 ? 7.616 3.144 -14.563 1.00 96.31 186 SER A O 1
ATOM 1441 N N . LEU A 1 187 ? 7.495 4.742 -13.004 1.00 96.38 187 LEU A N 1
ATOM 1442 C CA . LEU A 1 187 ? 7.244 3.782 -11.928 1.00 96.38 187 LEU A CA 1
ATOM 1443 C C . LEU A 1 187 ? 5.876 3.086 -12.098 1.00 96.38 187 LEU A C 1
ATOM 1445 O O . LEU A 1 187 ? 5.714 1.930 -11.712 1.00 96.38 187 LEU A O 1
ATOM 1449 N N . TRP A 1 188 ? 4.921 3.749 -12.755 1.00 96.44 188 TRP A N 1
ATOM 1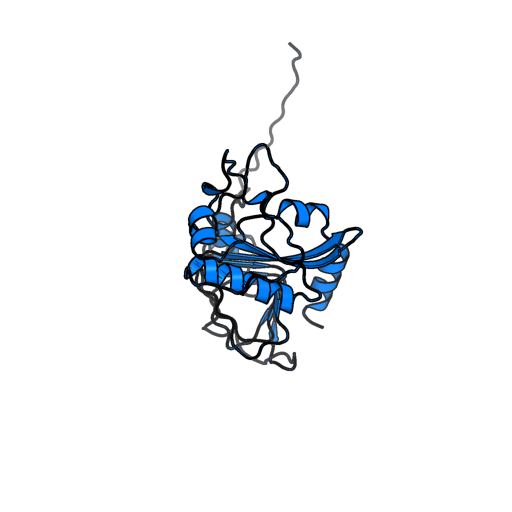450 C CA . TRP A 1 188 ? 3.620 3.194 -13.131 1.00 96.44 188 TRP A CA 1
ATOM 1451 C C . TRP A 1 188 ? 3.711 1.967 -14.048 1.00 96.44 188 TRP A C 1
ATOM 1453 O O . TRP A 1 188 ? 2.918 1.033 -13.900 1.00 96.44 188 TRP A O 1
ATOM 1463 N N . ASP A 1 189 ? 4.677 1.960 -14.972 1.00 95.75 189 ASP A N 1
ATOM 1464 C CA . ASP A 1 189 ? 4.913 0.872 -15.931 1.00 95.75 189 ASP A CA 1
ATOM 1465 C C . ASP A 1 189 ? 5.947 -0.160 -15.430 1.00 95.75 189 ASP A C 1
ATOM 1467 O O . ASP A 1 189 ? 6.173 -1.180 -16.083 1.00 95.75 189 ASP A O 1
ATOM 1471 N N . ALA A 1 190 ? 6.581 0.071 -14.275 1.00 95.88 190 ALA A N 1
ATOM 1472 C CA . ALA A 1 190 ? 7.610 -0.815 -13.740 1.00 95.88 190 ALA A CA 1
ATOM 1473 C C . ALA A 1 190 ? 7.008 -2.099 -13.140 1.00 95.88 190 ALA A C 1
ATOM 1475 O O . ALA A 1 190 ? 6.250 -2.061 -12.170 1.00 95.88 190 ALA A O 1
ATOM 1476 N N . LYS A 1 191 ? 7.388 -3.262 -13.677 1.00 95.69 191 LYS A N 1
ATOM 1477 C CA . LYS A 1 191 ? 6.970 -4.599 -13.226 1.00 95.69 191 LYS A CA 1
ATOM 1478 C C . LYS A 1 191 ? 7.725 -5.032 -11.971 1.00 95.69 191 LYS A C 1
ATOM 1480 O O . LYS A 1 191 ? 8.659 -5.832 -12.035 1.00 95.69 191 LYS A O 1
ATOM 1485 N N . LEU A 1 192 ? 7.326 -4.483 -10.827 1.00 95.69 192 LEU A N 1
ATOM 1486 C CA . LEU A 1 192 ? 7.997 -4.685 -9.540 1.00 95.69 192 LEU A CA 1
ATOM 1487 C C . LEU A 1 192 ? 7.400 -5.827 -8.712 1.00 95.69 192 LEU A C 1
ATOM 1489 O O . LEU A 1 192 ? 8.137 -6.537 -8.028 1.00 95.69 192 LEU A O 1
ATOM 1493 N N . PHE A 1 193 ? 6.085 -6.029 -8.777 1.00 96.81 193 PHE A N 1
ATOM 1494 C CA . PHE A 1 193 ? 5.371 -6.787 -7.749 1.00 96.81 193 PHE A CA 1
ATOM 1495 C C . PHE A 1 193 ? 5.011 -8.189 -8.214 1.00 96.81 193 PHE A C 1
ATOM 1497 O O . PHE A 1 193 ? 4.381 -8.363 -9.253 1.00 96.81 193 PHE A O 1
ATOM 1504 N N . GLU A 1 194 ? 5.415 -9.201 -7.452 1.00 95.94 194 GLU A N 1
ATOM 1505 C CA . GLU A 1 194 ? 5.198 -10.598 -7.821 1.00 95.94 194 GLU A CA 1
ATOM 1506 C C . GLU A 1 194 ? 3.744 -11.026 -7.615 1.00 95.94 194 GLU A C 1
ATOM 1508 O O . GLU A 1 194 ? 3.143 -10.749 -6.577 1.00 95.94 194 GLU A O 1
ATOM 1513 N N . VAL A 1 195 ? 3.205 -11.776 -8.579 1.00 96.88 195 VAL A N 1
ATOM 1514 C CA . VAL A 1 195 ? 1.931 -12.477 -8.401 1.00 96.88 195 VAL A CA 1
ATOM 1515 C C . VAL A 1 195 ? 2.155 -13.695 -7.505 1.00 96.88 195 VAL A C 1
ATOM 1517 O O . VAL A 1 195 ? 3.072 -14.496 -7.736 1.00 96.88 195 VAL A O 1
ATOM 1520 N N . LYS A 1 196 ? 1.305 -13.844 -6.487 1.00 97.12 196 LYS A N 1
ATOM 1521 C CA . LYS A 1 196 ? 1.315 -14.963 -5.542 1.00 97.12 196 LYS A CA 1
ATOM 1522 C C . LYS A 1 196 ? -0.062 -15.631 -5.427 1.00 97.12 196 LYS A C 1
ATOM 1524 O O . LYS A 1 196 ? -1.081 -14.977 -5.646 1.00 97.12 196 LYS A O 1
ATOM 1529 N N . PRO A 1 197 ? -0.115 -16.926 -5.074 1.00 95.94 197 PRO A N 1
ATOM 1530 C CA . PRO A 1 197 ? -1.360 -17.647 -4.806 1.00 95.94 197 PRO A CA 1
ATOM 1531 C C . PRO A 1 197 ? -2.238 -17.050 -3.699 1.00 95.94 197 PRO A C 1
ATOM 1533 O O . PRO A 1 197 ? -3.462 -17.125 -3.798 1.00 95.94 197 PRO A O 1
ATOM 1536 N N . THR A 1 198 ? -1.637 -16.460 -2.660 1.00 96.81 198 THR A N 1
ATOM 1537 C CA . THR A 1 198 ? -2.345 -15.927 -1.484 1.00 96.81 198 THR A CA 1
ATOM 1538 C C . THR A 1 198 ? -1.995 -14.461 -1.225 1.00 96.81 198 THR A C 1
ATOM 1540 O O . THR A 1 198 ? -0.929 -13.986 -1.623 1.00 96.81 198 THR A O 1
ATOM 1543 N N . MET A 1 199 ? -2.883 -13.738 -0.533 1.00 97.38 199 MET A N 1
ATOM 1544 C CA . MET A 1 199 ? -2.631 -12.354 -0.111 1.00 97.38 199 MET A CA 1
ATOM 1545 C C . MET A 1 199 ? -1.467 -12.268 0.882 1.00 97.38 199 MET A C 1
ATOM 1547 O O . MET A 1 199 ? -0.643 -11.369 0.761 1.00 97.38 199 MET A O 1
ATOM 1551 N N . THR A 1 200 ? -1.344 -13.246 1.787 1.00 97.38 200 THR A N 1
ATOM 1552 C CA . THR A 1 200 ? -0.218 -13.346 2.731 1.00 97.38 200 THR A CA 1
ATOM 1553 C C . THR A 1 200 ? 1.122 -13.442 2.004 1.00 97.38 200 THR A C 1
ATOM 1555 O O . THR A 1 200 ? 2.044 -12.679 2.289 1.00 97.38 200 THR A O 1
ATOM 1558 N N . GLU A 1 201 ? 1.239 -14.333 1.017 1.00 96.75 201 GLU A N 1
ATOM 1559 C CA . GLU A 1 201 ? 2.470 -14.457 0.233 1.00 96.75 201 GLU A CA 1
ATOM 1560 C C . GLU A 1 201 ? 2.760 -13.199 -0.592 1.00 96.75 201 GLU A C 1
ATOM 1562 O O . GLU A 1 201 ? 3.921 -12.794 -0.698 1.00 96.75 201 GLU A O 1
ATOM 1567 N N . ALA A 1 202 ? 1.726 -12.581 -1.178 1.00 97.38 202 ALA A N 1
ATOM 1568 C CA . ALA A 1 202 ? 1.863 -11.340 -1.939 1.00 97.38 202 ALA A CA 1
ATOM 1569 C C . ALA A 1 202 ? 2.385 -10.208 -1.045 1.00 97.38 202 ALA A C 1
ATOM 1571 O O . ALA A 1 202 ? 3.352 -9.531 -1.405 1.00 97.38 202 ALA A O 1
ATOM 1572 N N . PHE A 1 203 ? 1.813 -10.076 0.154 1.00 98.06 203 PHE A N 1
ATOM 1573 C CA . PHE A 1 203 ? 2.198 -9.067 1.127 1.00 98.06 203 PHE A CA 1
ATOM 1574 C C . PHE A 1 203 ? 3.648 -9.244 1.570 1.00 98.06 203 PHE A C 1
ATOM 1576 O O . PHE A 1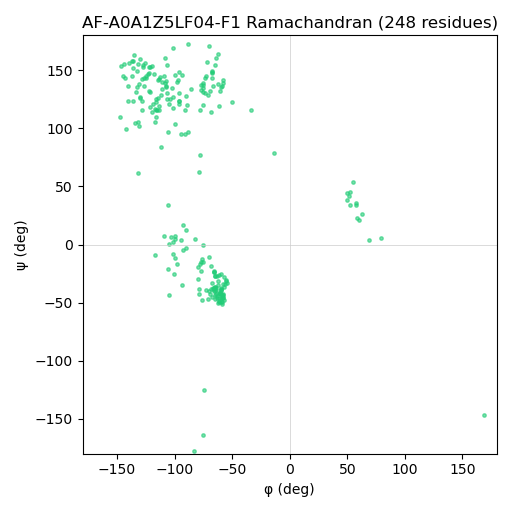 203 ? 4.425 -8.297 1.478 1.00 98.06 203 PHE A O 1
ATOM 1583 N N . HIS A 1 204 ? 4.052 -10.455 1.966 1.00 96.44 204 HIS A N 1
ATOM 1584 C CA . HIS A 1 204 ? 5.437 -10.736 2.352 1.00 96.44 204 HIS A CA 1
ATOM 1585 C C . HIS A 1 204 ? 6.429 -10.487 1.216 1.00 96.44 204 HIS A C 1
ATOM 1587 O O . HIS A 1 204 ? 7.491 -9.909 1.438 1.00 96.44 204 HIS A O 1
ATOM 1593 N N . SER A 1 205 ? 6.086 -10.894 -0.009 1.00 95.94 205 SER A N 1
ATOM 1594 C CA . SER A 1 205 ? 6.943 -10.666 -1.173 1.00 95.94 205 SER A CA 1
ATOM 1595 C C . SER A 1 205 ? 7.222 -9.181 -1.384 1.00 95.94 205 SER A C 1
ATOM 1597 O O . SER A 1 205 ? 8.359 -8.801 -1.667 1.00 95.94 205 SER A O 1
ATOM 1599 N N . THR A 1 206 ? 6.195 -8.347 -1.244 1.00 97.19 206 THR A N 1
ATOM 1600 C CA . THR A 1 206 ? 6.314 -6.903 -1.439 1.00 97.19 206 THR A CA 1
ATOM 1601 C C . THR A 1 206 ? 6.938 -6.218 -0.233 1.00 97.19 206 THR A C 1
ATOM 1603 O O . THR A 1 206 ? 7.783 -5.353 -0.421 1.00 97.19 206 THR A O 1
ATOM 1606 N N . LEU A 1 207 ? 6.623 -6.645 0.993 1.00 96.81 207 LEU A N 1
ATOM 1607 C CA . LEU A 1 207 ? 7.264 -6.136 2.205 1.00 96.81 207 LEU A CA 1
ATOM 1608 C C . LEU A 1 207 ? 8.781 -6.342 2.155 1.00 96.81 207 LEU A C 1
ATOM 1610 O O . LEU A 1 207 ? 9.524 -5.396 2.399 1.00 96.81 207 LEU A O 1
ATOM 1614 N N . ASN A 1 208 ? 9.236 -7.531 1.751 1.00 95.31 208 ASN A N 1
ATOM 1615 C CA . ASN A 1 208 ? 10.658 -7.833 1.597 1.00 95.31 208 ASN A CA 1
ATOM 1616 C C . ASN A 1 208 ? 11.331 -6.924 0.553 1.00 95.31 208 ASN A C 1
ATOM 1618 O O . ASN A 1 208 ? 12.437 -6.438 0.780 1.00 95.31 208 ASN A O 1
ATOM 1622 N N . LEU A 1 209 ? 10.667 -6.666 -0.582 1.00 96.00 209 LEU A N 1
ATOM 1623 C CA . LEU A 1 209 ? 11.163 -5.737 -1.603 1.00 96.00 209 LEU A CA 1
ATOM 1624 C C . LEU A 1 209 ? 11.255 -4.302 -1.064 1.00 96.00 209 LEU A C 1
ATOM 1626 O O . LEU A 1 209 ? 12.266 -3.631 -1.268 1.00 96.00 209 LEU A O 1
ATOM 1630 N N . THR A 1 210 ? 10.216 -3.832 -0.376 1.00 96.50 210 THR A N 1
ATOM 1631 C CA . THR A 1 210 ? 10.162 -2.480 0.184 1.00 96.50 210 THR A CA 1
ATOM 1632 C C . THR A 1 210 ? 11.217 -2.285 1.267 1.00 96.50 210 THR A C 1
ATOM 1634 O O . THR A 1 210 ? 11.950 -1.300 1.233 1.00 96.50 210 THR A O 1
ATOM 1637 N N . GLN A 1 211 ? 11.347 -3.232 2.199 1.00 95.44 211 GLN A N 1
ATOM 1638 C CA . GLN A 1 211 ? 12.375 -3.195 3.238 1.00 95.44 211 GLN A CA 1
ATOM 1639 C C . GLN A 1 211 ? 13.773 -3.153 2.621 1.00 95.44 211 GLN A C 1
ATOM 1641 O O . GLN A 1 211 ? 14.556 -2.286 2.987 1.00 95.44 211 GLN A O 1
ATOM 1646 N N . ALA A 1 212 ? 14.049 -3.999 1.625 1.00 95.00 212 ALA A N 1
ATOM 1647 C CA . ALA A 1 212 ? 15.314 -3.999 0.897 1.00 95.00 212 ALA A CA 1
ATOM 1648 C C . ALA A 1 212 ? 15.597 -2.660 0.197 1.00 95.00 212 ALA A C 1
ATOM 1650 O O . ALA A 1 212 ? 16.713 -2.149 0.259 1.00 95.00 212 ALA A O 1
ATOM 1651 N N . ALA A 1 213 ? 14.588 -2.054 -0.436 1.00 95.06 213 ALA A N 1
ATOM 1652 C CA . ALA A 1 213 ? 14.725 -0.748 -1.077 1.00 95.06 213 ALA A CA 1
ATOM 1653 C C . ALA A 1 213 ? 15.036 0.370 -0.066 1.00 95.06 213 ALA A C 1
ATOM 1655 O O . ALA A 1 213 ? 15.866 1.236 -0.346 1.00 95.06 213 ALA A O 1
ATOM 1656 N N . VAL A 1 214 ? 14.413 0.327 1.117 1.00 94.50 214 VAL A N 1
ATOM 1657 C CA . VAL A 1 214 ? 14.600 1.318 2.189 1.00 94.50 214 VAL A CA 1
ATOM 1658 C C . VAL A 1 214 ? 15.932 1.120 2.924 1.00 94.50 214 VAL A C 1
ATOM 1660 O O . VAL A 1 214 ? 16.675 2.086 3.103 1.00 94.50 214 VAL A O 1
ATOM 1663 N N . SER A 1 215 ? 16.272 -0.110 3.325 1.00 93.12 215 SER A N 1
ATOM 1664 C CA . SER A 1 215 ? 17.515 -0.431 4.046 1.00 93.12 215 SER A CA 1
ATOM 1665 C C . SER A 1 215 ? 18.742 -0.497 3.133 1.00 93.12 215 SER A C 1
ATOM 1667 O O . SER A 1 215 ? 19.874 -0.397 3.605 1.00 93.12 215 SER A O 1
ATOM 1669 N N . ARG A 1 216 ? 18.525 -0.610 1.815 1.00 89.00 216 ARG A N 1
ATOM 1670 C CA . ARG A 1 216 ? 19.545 -0.855 0.779 1.00 89.00 216 ARG A CA 1
ATOM 1671 C C . ARG A 1 216 ? 20.259 -2.193 0.947 1.00 89.00 216 ARG A C 1
ATOM 1673 O O . ARG A 1 216 ? 21.394 -2.354 0.491 1.00 89.00 216 ARG A O 1
ATOM 1680 N N . GLU A 1 217 ? 19.593 -3.149 1.578 1.00 88.19 217 GLU A N 1
ATOM 1681 C CA . GLU A 1 217 ? 20.102 -4.498 1.774 1.00 88.19 217 GLU A CA 1
ATOM 1682 C C . GLU A 1 217 ? 19.620 -5.426 0.665 1.00 88.19 217 GLU A C 1
ATOM 1684 O O . GLU A 1 217 ? 18.517 -5.299 0.136 1.00 88.19 217 GLU A O 1
ATOM 1689 N N . LYS A 1 218 ? 20.477 -6.375 0.292 1.00 84.62 218 LYS A N 1
ATOM 1690 C CA . LYS A 1 218 ? 20.167 -7.330 -0.767 1.00 84.62 218 LYS A CA 1
ATOM 1691 C C . LYS A 1 218 ? 19.031 -8.253 -0.332 1.00 84.62 218 LYS A C 1
ATOM 1693 O O . LYS A 1 218 ? 19.075 -8.831 0.750 1.00 84.62 218 LYS A O 1
ATOM 1698 N N . VAL A 1 219 ? 18.089 -8.491 -1.240 1.00 80.25 219 VAL A N 1
ATOM 1699 C CA . VAL A 1 219 ? 17.009 -9.466 -1.061 1.00 80.25 219 VAL A CA 1
ATOM 1700 C C . VAL A 1 219 ? 17.028 -10.500 -2.178 1.00 80.25 219 VAL A C 1
ATOM 1702 O O . VAL A 1 219 ? 17.403 -10.212 -3.316 1.00 80.25 219 VAL A O 1
ATOM 1705 N N . SER A 1 220 ? 16.631 -11.733 -1.869 1.00 71.62 220 SER A N 1
ATOM 1706 C CA . SER A 1 220 ? 16.393 -12.734 -2.904 1.00 71.62 220 SER A CA 1
ATOM 1707 C C . SER A 1 220 ? 15.171 -12.329 -3.722 1.00 71.62 220 SER A C 1
ATOM 1709 O O . SER A 1 220 ? 14.049 -12.339 -3.216 1.00 71.62 220 SER A O 1
ATOM 1711 N N . THR A 1 221 ? 15.377 -12.005 -4.994 1.00 65.75 221 THR A N 1
ATOM 1712 C CA . THR A 1 221 ? 14.273 -11.805 -5.931 1.00 65.75 221 THR A CA 1
ATOM 1713 C C . THR A 1 221 ? 13.720 -13.160 -6.369 1.00 65.75 221 THR A C 1
ATOM 1715 O O . THR A 1 221 ? 14.466 -14.086 -6.703 1.00 65.75 221 THR A O 1
ATOM 1718 N N . GLY A 1 222 ? 12.396 -13.301 -6.345 1.00 70.19 222 GLY A N 1
ATOM 1719 C CA . GLY A 1 222 ? 11.721 -14.490 -6.841 1.00 70.19 222 GLY A CA 1
ATOM 1720 C C . GLY A 1 222 ? 11.794 -14.590 -8.367 1.00 70.19 222 GLY A C 1
ATOM 1721 O O . GLY A 1 222 ? 12.211 -13.669 -9.077 1.00 70.19 222 GLY A O 1
ATOM 1722 N N . ARG A 1 223 ? 11.374 -15.742 -8.895 1.00 74.25 223 ARG A N 1
ATOM 1723 C CA . ARG A 1 223 ? 11.241 -15.981 -10.346 1.00 74.25 223 ARG A CA 1
ATOM 1724 C C . ARG A 1 223 ? 9.801 -15.834 -10.843 1.00 74.25 223 ARG A C 1
ATOM 1726 O O . ARG A 1 223 ? 9.518 -16.175 -11.987 1.00 74.25 223 ARG A O 1
ATOM 1733 N N . ASN A 1 224 ? 8.900 -15.368 -9.984 1.00 82.44 224 ASN A N 1
ATOM 1734 C CA . ASN A 1 224 ? 7.489 -15.248 -10.317 1.00 82.44 224 ASN A CA 1
ATOM 1735 C C . ASN A 1 224 ? 7.257 -14.105 -11.306 1.00 82.44 224 ASN A C 1
ATOM 1737 O O . ASN A 1 224 ? 8.051 -13.166 -11.405 1.00 82.44 224 ASN A O 1
ATOM 1741 N N . ALA A 1 225 ? 6.141 -14.189 -12.027 1.00 89.69 225 ALA A N 1
ATOM 1742 C CA . ALA A 1 225 ? 5.690 -13.103 -12.877 1.00 89.69 225 ALA A CA 1
ATOM 1743 C C . ALA A 1 225 ? 5.471 -11.835 -12.044 1.00 89.69 225 ALA A C 1
ATOM 1745 O O . ALA A 1 225 ? 4.903 -11.897 -10.951 1.00 89.69 225 ALA A O 1
ATOM 1746 N N . ARG A 1 226 ? 5.927 -10.697 -12.575 1.00 94.12 226 ARG A N 1
ATOM 1747 C CA . ARG A 1 226 ? 5.789 -9.387 -11.940 1.00 94.12 226 ARG A CA 1
ATOM 1748 C C . ARG A 1 226 ? 4.828 -8.505 -12.704 1.00 94.12 226 ARG A C 1
ATOM 1750 O O . ARG A 1 226 ? 4.847 -8.493 -13.934 1.00 94.12 226 ARG A O 1
ATOM 1757 N N . PHE A 1 227 ? 4.013 -7.775 -11.963 1.00 96.19 227 PHE A N 1
ATOM 1758 C CA . PHE A 1 227 ? 3.038 -6.827 -12.469 1.00 96.19 227 PHE A CA 1
ATOM 1759 C C . PHE A 1 227 ? 3.461 -5.408 -12.080 1.00 96.19 227 PHE A C 1
ATOM 1761 O O . PHE A 1 227 ? 4.041 -5.170 -11.015 1.00 96.19 227 PHE A O 1
ATOM 1768 N N . SER A 1 228 ? 3.192 -4.474 -12.982 1.00 96.88 228 SER A N 1
ATOM 1769 C CA . SER A 1 228 ? 3.248 -3.032 -12.752 1.00 96.88 228 SER A CA 1
ATOM 1770 C C . SER A 1 228 ? 1.911 -2.505 -12.229 1.00 96.88 228 SER A C 1
ATOM 1772 O O . SER A 1 228 ? 0.906 -3.221 -12.223 1.00 96.88 228 SER A O 1
ATOM 1774 N N . MET A 1 229 ? 1.859 -1.229 -11.835 1.00 97.25 229 MET A N 1
ATOM 1775 C CA . MET A 1 229 ? 0.588 -0.593 -11.467 1.00 97.25 229 MET A CA 1
ATOM 1776 C C . MET A 1 229 ? -0.412 -0.614 -12.632 1.00 97.25 229 MET A C 1
ATOM 1778 O O . MET A 1 229 ? -1.606 -0.864 -12.447 1.00 97.25 229 MET A O 1
ATOM 1782 N N . LYS A 1 230 ? 0.089 -0.409 -13.853 1.00 96.25 230 LYS A N 1
ATOM 1783 C CA . LYS A 1 230 ? -0.695 -0.527 -15.084 1.00 96.25 230 LYS A CA 1
ATOM 1784 C C . LYS A 1 230 ? -1.286 -1.925 -15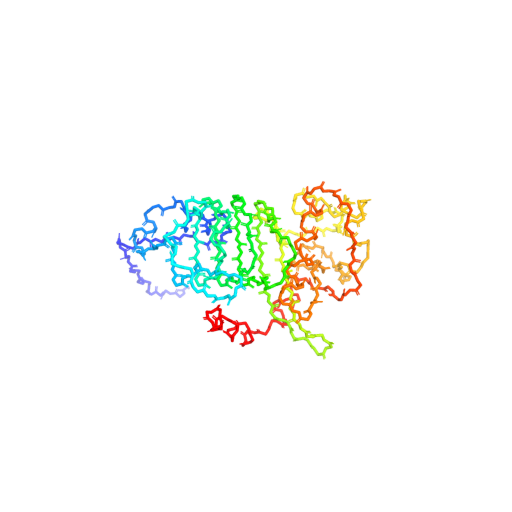.269 1.00 96.25 230 LYS A C 1
ATOM 1786 O O . LYS A 1 230 ? -2.473 -2.038 -15.572 1.00 96.25 230 LYS A O 1
ATOM 1791 N N . ASP A 1 231 ? -0.486 -2.969 -15.058 1.00 96.25 231 ASP A N 1
ATOM 1792 C CA . ASP A 1 231 ? -0.942 -4.359 -15.183 1.00 96.25 231 ASP A CA 1
ATOM 1793 C C . ASP A 1 231 ? -2.029 -4.680 -14.152 1.00 96.25 231 ASP A C 1
ATOM 1795 O O . ASP A 1 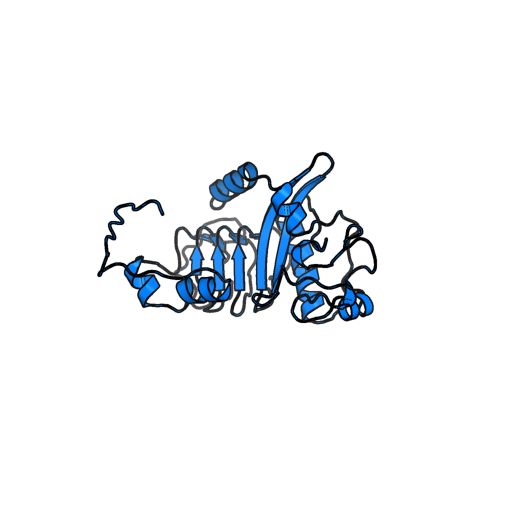231 ? -3.056 -5.264 -14.497 1.00 96.25 231 ASP A O 1
ATOM 1799 N N . ILE A 1 232 ? -1.841 -4.248 -12.899 1.00 97.50 232 ILE A N 1
ATOM 1800 C CA . ILE A 1 232 ? -2.821 -4.446 -11.822 1.00 97.50 232 ILE A CA 1
ATOM 1801 C C . ILE A 1 232 ? -4.164 -3.812 -12.195 1.00 97.50 232 ILE A C 1
ATOM 1803 O O . ILE A 1 232 ? -5.204 -4.446 -12.049 1.00 97.50 232 ILE A O 1
ATOM 1807 N N . LEU A 1 233 ? -4.171 -2.580 -12.711 1.00 96.50 233 LEU A N 1
ATOM 1808 C CA . LEU A 1 233 ? -5.417 -1.905 -13.088 1.00 96.50 233 LEU A CA 1
ATOM 1809 C C . LEU A 1 233 ? -6.133 -2.552 -14.270 1.00 96.50 233 LEU A C 1
ATOM 1811 O O . LEU A 1 233 ? -7.362 -2.518 -14.318 1.00 96.50 233 LEU A O 1
ATOM 1815 N N . MET A 1 234 ? -5.374 -3.116 -15.204 1.00 96.62 234 MET A N 1
ATOM 1816 C CA . MET A 1 234 ? -5.908 -3.809 -16.370 1.00 96.62 234 MET A CA 1
ATOM 1817 C C . MET A 1 234 ? -6.527 -5.161 -16.000 1.00 96.62 234 MET A C 1
ATOM 1819 O O . MET A 1 234 ? -7.575 -5.510 -16.535 1.00 96.62 234 MET A O 1
ATOM 1823 N N . TRP A 1 235 ? -5.907 -5.898 -15.074 1.00 97.19 235 TRP A N 1
ATOM 1824 C CA . TRP A 1 235 ? -6.269 -7.286 -14.764 1.00 97.19 235 TRP A CA 1
ATOM 1825 C C . TRP A 1 235 ? -6.945 -7.488 -13.405 1.00 97.19 235 TRP A C 1
ATOM 1827 O O . TRP A 1 235 ? -7.127 -8.632 -12.990 1.00 97.19 235 TRP A O 1
ATOM 1837 N N . LYS A 1 236 ? -7.297 -6.420 -12.677 1.00 96.56 236 LYS A N 1
ATOM 1838 C CA . LYS A 1 236 ? -7.907 -6.550 -11.346 1.00 96.56 236 LYS A CA 1
ATOM 1839 C C . LYS A 1 236 ? -9.232 -7.317 -11.385 1.00 96.56 236 LYS A C 1
ATOM 1841 O O . LYS A 1 236 ? -10.142 -6.987 -12.144 1.00 96.56 236 LYS A O 1
ATOM 1846 N N . ASP A 1 237 ? -9.369 -8.276 -10.480 1.00 96.62 237 ASP A N 1
ATOM 1847 C CA . ASP A 1 237 ? -10.626 -8.960 -10.192 1.00 96.62 237 ASP A CA 1
ATOM 1848 C C . ASP A 1 237 ? -11.320 -8.265 -9.014 1.00 96.62 237 ASP A C 1
ATOM 1850 O O . ASP A 1 237 ? -11.032 -8.512 -7.840 1.00 96.62 237 ASP A O 1
ATOM 1854 N N . VAL A 1 238 ? -12.227 -7.341 -9.343 1.00 95.75 238 VAL A N 1
ATOM 1855 C CA . VAL A 1 238 ? -12.965 -6.553 -8.345 1.00 95.75 238 VAL A CA 1
ATOM 1856 C C . VAL A 1 238 ? -13.913 -7.432 -7.531 1.00 95.75 238 VAL A C 1
ATOM 1858 O O . VAL A 1 238 ? -14.036 -7.232 -6.326 1.00 95.75 238 VAL A O 1
ATOM 1861 N N . GLN A 1 239 ? -14.557 -8.422 -8.154 1.00 96.69 239 GLN A N 1
ATOM 1862 C CA . GLN A 1 239 ? -15.549 -9.255 -7.472 1.00 96.69 239 GLN A CA 1
ATOM 1863 C C . GLN A 1 239 ? -14.898 -10.096 -6.374 1.00 96.69 239 GLN A C 1
ATOM 1865 O O . GLN A 1 239 ? -15.445 -10.228 -5.275 1.00 96.69 239 GLN A O 1
ATOM 1870 N N . LYS A 1 240 ? -13.706 -10.629 -6.646 1.00 95.69 240 LYS A N 1
ATOM 1871 C CA . LYS A 1 240 ? -12.937 -11.381 -5.657 1.00 95.69 240 LYS A CA 1
ATOM 1872 C C . LYS A 1 240 ? -12.474 -10.505 -4.492 1.00 95.69 240 LYS A C 1
ATOM 1874 O O . LYS A 1 240 ? -12.531 -10.956 -3.352 1.00 95.69 240 LYS A O 1
ATOM 1879 N N . MET A 1 241 ? -12.101 -9.249 -4.751 1.00 95.88 241 MET A N 1
ATOM 1880 C CA . MET A 1 241 ? -11.765 -8.297 -3.683 1.00 95.88 241 MET A CA 1
ATOM 1881 C C . MET A 1 241 ? -12.977 -7.899 -2.832 1.00 95.88 241 MET A C 1
ATOM 1883 O O . MET A 1 241 ? -12.845 -7.811 -1.617 1.00 95.88 241 MET A O 1
ATOM 1887 N N . LEU A 1 242 ? -14.161 -7.721 -3.428 1.00 95.62 242 LEU A N 1
ATOM 1888 C CA . LEU A 1 242 ? -15.394 -7.468 -2.667 1.00 95.62 242 LEU A CA 1
ATOM 1889 C C . LEU A 1 242 ? -15.769 -8.668 -1.790 1.00 95.62 242 LEU A C 1
ATOM 1891 O O . LEU A 1 242 ? -16.065 -8.506 -0.613 1.00 95.62 242 LEU A O 1
ATOM 1895 N N . THR A 1 243 ? -15.659 -9.880 -2.341 1.00 95.69 243 THR A N 1
ATOM 1896 C CA . THR A 1 243 ? -15.901 -11.122 -1.589 1.00 95.69 243 THR A CA 1
ATOM 1897 C C . THR A 1 243 ? -14.955 -11.243 -0.392 1.00 95.69 243 THR A C 1
ATOM 1899 O O . THR A 1 243 ? -15.370 -11.664 0.683 1.00 95.69 243 THR A O 1
ATOM 1902 N N . TYR A 1 244 ? -13.688 -10.849 -0.561 1.00 94.88 244 TYR A N 1
ATOM 1903 C CA . TYR A 1 244 ? -12.735 -10.756 0.543 1.00 94.88 244 TYR A CA 1
ATOM 1904 C C . TYR A 1 244 ? -13.185 -9.740 1.602 1.00 94.88 244 TYR A C 1
ATOM 1906 O O . TYR A 1 244 ? -13.217 -10.078 2.782 1.00 94.88 244 TYR A O 1
ATOM 1914 N N . GLN A 1 245 ? -13.573 -8.526 1.196 1.00 93.88 245 GLN A N 1
ATOM 1915 C CA . GLN A 1 245 ? -14.003 -7.472 2.123 1.00 93.88 245 GLN A CA 1
ATOM 1916 C C . GLN A 1 245 ? -15.222 -7.883 2.961 1.00 93.88 245 GLN A C 1
ATOM 1918 O O . GLN A 1 245 ? -15.249 -7.615 4.163 1.00 93.88 245 GLN A O 1
ATOM 1923 N N . ASP A 1 246 ? -16.181 -8.589 2.358 1.00 92.50 246 ASP A N 1
ATOM 1924 C CA . ASP A 1 246 ? -17.355 -9.132 3.054 1.00 92.50 246 ASP A CA 1
ATOM 1925 C C . ASP A 1 246 ? -16.987 -10.227 4.076 1.00 92.50 246 ASP A C 1
ATOM 1927 O O . ASP A 1 246 ? -17.728 -10.470 5.030 1.00 92.50 246 ASP A O 1
ATOM 1931 N N . ALA A 1 247 ? -15.829 -10.874 3.904 1.00 90.56 247 ALA A N 1
ATOM 1932 C CA . ALA A 1 247 ? -15.357 -11.986 4.724 1.00 90.56 247 ALA A CA 1
ATOM 1933 C C . ALA A 1 247 ? -14.297 -11.601 5.777 1.00 90.56 247 ALA A C 1
ATOM 1935 O O . ALA A 1 247 ? -13.833 -12.474 6.505 1.00 90.56 247 ALA A O 1
ATOM 1936 N N . ILE A 1 248 ? -13.915 -10.322 5.915 1.00 87.81 248 ILE A N 1
ATOM 1937 C CA . ILE A 1 248 ? -12.843 -9.890 6.845 1.00 87.81 248 ILE A CA 1
ATOM 1938 C C . ILE A 1 248 ? -13.109 -10.320 8.301 1.00 87.81 248 ILE A C 1
ATOM 1940 O O . ILE A 1 248 ? -12.169 -10.642 9.037 1.00 87.81 248 ILE A O 1
ATOM 1944 N N . PHE A 1 249 ? -14.381 -10.347 8.709 1.00 83.00 249 PHE A N 1
ATOM 1945 C CA . PHE A 1 249 ? -14.822 -10.684 10.071 1.00 83.00 249 PHE A CA 1
ATOM 1946 C C . PHE A 1 249 ? -15.391 -12.099 10.220 1.00 83.00 249 PHE A C 1
ATOM 1948 O O . PHE A 1 249 ? -15.923 -12.421 11.283 1.00 83.00 249 PHE A O 1
ATOM 1955 N N . ILE A 1 250 ? -15.314 -12.909 9.163 1.00 72.94 250 ILE A N 1
ATOM 1956 C CA . ILE A 1 250 ? -15.697 -14.326 9.155 1.00 72.94 250 ILE A CA 1
ATOM 1957 C C . ILE A 1 250 ? -14.428 -15.168 9.345 1.00 72.94 250 ILE A C 1
ATOM 1959 O O . ILE A 1 250 ? -14.531 -16.190 10.053 1.00 72.94 250 ILE A O 1
#

Sequence (250 aa):
MAQFSLQVIVIPKSRFYHIGTMPEYIENFTTNPQFATELCLSKFTSSAFIDKDCVRADVQCPTTVQGIIMHSSILPDSVIGATVIVEHCKFLVPIYVEQNSILSNCEVTSASEELHIPSQSIFFTASVCSPDISGFVTASFGIGDDLKYSAKSAENIHYFGTSFAALQKSEILPTKGLFEEPYEFSLWDAKLFEVKPTMTEAFHSTLNLTQAAVSREKVSTGRNARFSMKDILMWKDVQKMLTYQDAIFI